Protein AF-A0A382DMS1-F1 (afdb_monomer)

Structure (mmCIF, N/CA/C/O backbone):
data_AF-A0A382DMS1-F1
#
_entry.id   AF-A0A382DMS1-F1
#
loop_
_atom_site.group_PDB
_atom_site.id
_atom_site.type_symbol
_atom_site.label_atom_id
_atom_site.label_alt_id
_atom_site.label_comp_id
_atom_site.label_asym_id
_atom_site.label_entity_id
_atom_site.label_seq_id
_atom_site.pdbx_PDB_ins_code
_atom_site.Cartn_x
_atom_site.Cartn_y
_atom_site.Cartn_z
_atom_site.occupancy
_atom_site.B_iso_or_equiv
_atom_site.auth_seq_id
_atom_site.auth_comp_id
_atom_site.auth_asym_id
_atom_site.auth_atom_id
_atom_site.pdbx_PDB_model_num
ATOM 1 N N . MET A 1 1 ? -35.351 17.680 34.241 1.00 41.31 1 MET A N 1
ATOM 2 C CA . MET A 1 1 ? -33.881 17.552 34.258 1.00 41.31 1 MET A CA 1
ATOM 3 C C . MET A 1 1 ? -33.470 17.132 32.862 1.00 41.31 1 MET A C 1
ATOM 5 O O . MET A 1 1 ? -34.006 16.144 32.385 1.00 41.31 1 MET A O 1
ATOM 9 N N . SER A 1 2 ? -32.654 17.934 32.180 1.00 46.81 2 SER A N 1
ATOM 10 C CA . SER A 1 2 ? -32.144 17.604 30.846 1.00 46.81 2 SER A CA 1
ATOM 11 C C . SER A 1 2 ? -31.020 16.593 31.018 1.00 46.81 2 SER A C 1
ATOM 13 O O . SER A 1 2 ? -30.022 16.909 31.661 1.00 46.81 2 SER A O 1
ATOM 15 N N . THR A 1 3 ? -31.187 15.379 30.506 1.00 45.03 3 THR A N 1
ATOM 16 C CA . THR A 1 3 ? -30.075 14.441 30.352 1.00 45.03 3 THR A CA 1
ATOM 17 C C . THR A 1 3 ? -29.181 14.987 29.250 1.00 45.03 3 THR A C 1
ATOM 19 O O . THR A 1 3 ? -29.573 15.006 28.086 1.00 45.03 3 THR A O 1
ATOM 22 N N . SER A 1 4 ? -28.009 15.497 29.616 1.00 47.38 4 SER A N 1
ATOM 23 C CA . SER A 1 4 ? -26.959 15.771 28.641 1.00 47.38 4 SER A CA 1
ATOM 24 C C . SER A 1 4 ? -26.555 14.439 28.018 1.00 47.38 4 SER A C 1
ATOM 26 O O . SER A 1 4 ? -26.001 13.580 28.702 1.00 47.38 4 SER A O 1
ATOM 28 N N . PHE A 1 5 ? -26.871 14.253 26.740 1.00 52.75 5 PHE A N 1
ATOM 29 C CA . PHE A 1 5 ? -26.290 13.191 25.932 1.00 52.75 5 PHE A CA 1
ATOM 30 C C . PHE A 1 5 ? -24.830 13.577 25.708 1.00 52.75 5 PHE A C 1
ATOM 32 O O . PHE A 1 5 ? -24.523 14.444 24.892 1.00 52.75 5 PHE A O 1
ATOM 39 N N . VAL A 1 6 ? -23.937 13.018 26.517 1.00 46.81 6 VAL A N 1
ATOM 40 C CA . VAL A 1 6 ? -22.508 13.076 26.231 1.00 46.81 6 VAL A CA 1
ATOM 41 C C . VAL A 1 6 ? -22.283 12.026 25.152 1.00 46.81 6 VAL A C 1
ATOM 43 O O . VAL A 1 6 ? -22.308 10.833 25.445 1.00 46.81 6 VAL A O 1
ATOM 46 N N . PHE A 1 7 ? -22.132 12.457 23.900 1.00 49.19 7 PHE A N 1
ATOM 47 C CA . PHE A 1 7 ? -21.438 11.628 22.923 1.00 49.19 7 PHE A CA 1
ATOM 48 C C . PHE A 1 7 ? -20.030 11.447 23.485 1.00 49.19 7 PHE A C 1
ATOM 50 O O . PHE A 1 7 ? -19.314 12.434 23.666 1.00 49.19 7 PHE A O 1
ATOM 57 N N . ALA A 1 8 ? -19.673 10.221 23.868 1.00 46.75 8 ALA A N 1
ATOM 58 C CA . ALA A 1 8 ? -18.276 9.906 24.105 1.00 46.75 8 ALA A CA 1
ATOM 59 C C . ALA A 1 8 ? -17.548 10.267 22.808 1.00 46.75 8 ALA A C 1
ATOM 61 O O . ALA A 1 8 ? -17.899 9.753 21.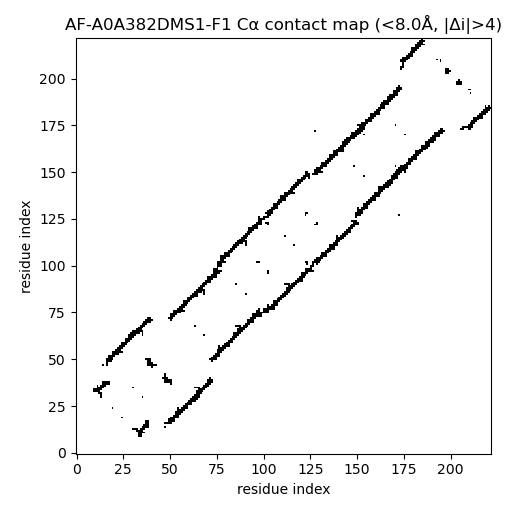746 1.00 46.75 8 ALA A O 1
ATOM 62 N N . ALA A 1 9 ? -16.623 11.224 22.875 1.00 50.88 9 ALA A N 1
ATOM 63 C CA . ALA A 1 9 ? -15.689 11.414 21.783 1.00 50.88 9 ALA A CA 1
ATOM 64 C C . ALA A 1 9 ? -15.000 10.061 21.590 1.00 50.88 9 ALA A C 1
ATOM 66 O O . ALA A 1 9 ? -14.525 9.490 22.572 1.00 50.88 9 ALA A O 1
ATOM 67 N N . ALA A 1 10 ? -15.020 9.535 20.367 1.00 54.06 10 ALA A N 1
ATOM 68 C CA . ALA A 1 10 ? -14.104 8.481 19.972 1.00 54.06 10 ALA A CA 1
ATOM 69 C C . ALA A 1 10 ? -12.703 9.028 20.249 1.00 54.06 10 ALA A C 1
ATOM 71 O O . ALA A 1 10 ? -12.233 9.907 19.531 1.00 54.06 10 ALA A O 1
ATOM 72 N N . THR A 1 11 ? -12.114 8.644 21.377 1.00 58.34 11 THR A N 1
ATOM 73 C CA . THR A 1 11 ? -10.729 8.985 21.651 1.00 58.34 11 THR A CA 1
ATOM 74 C C . THR A 1 11 ? -9.888 8.065 20.798 1.00 58.34 11 THR A C 1
ATOM 76 O O . THR A 1 11 ? -10.153 6.867 20.715 1.00 58.34 11 THR A O 1
ATOM 79 N N . ASP A 1 12 ? -8.902 8.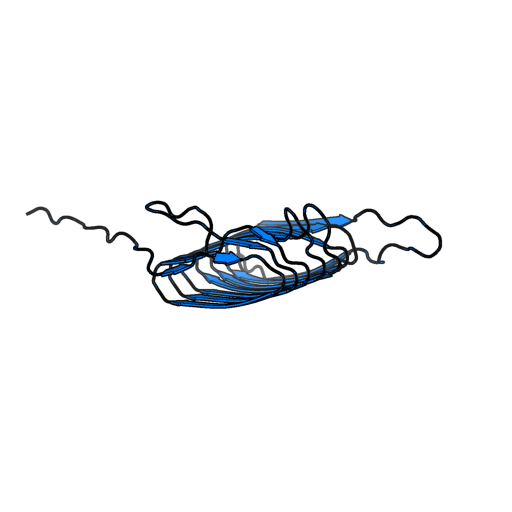645 20.139 1.00 64.56 12 ASP A N 1
ATOM 80 C CA . ASP A 1 12 ? -7.814 7.868 19.581 1.00 64.56 12 ASP A CA 1
ATOM 81 C C . ASP A 1 12 ? -7.061 7.243 20.747 1.00 64.56 12 ASP A C 1
ATOM 83 O O . ASP A 1 12 ? -6.639 7.950 21.665 1.00 64.56 12 ASP A O 1
ATOM 87 N N . ASP A 1 13 ? -6.966 5.918 20.746 1.00 74.56 13 ASP A N 1
ATOM 88 C CA . ASP A 1 13 ? -6.387 5.183 21.864 1.00 74.56 13 ASP A CA 1
ATOM 89 C C . ASP A 1 13 ? -4.873 5.040 21.680 1.00 74.56 13 ASP A C 1
ATOM 91 O O . ASP A 1 13 ? -4.125 5.190 22.647 1.00 74.56 13 ASP A O 1
ATOM 95 N N . ASN A 1 14 ? -4.413 4.812 20.443 1.00 88.88 14 ASN A N 1
ATOM 96 C CA . ASN A 1 14 ? -3.003 4.616 20.127 1.00 88.88 14 ASN A CA 1
ATOM 97 C C . ASN A 1 14 ? -2.572 5.435 18.904 1.00 88.88 14 ASN A C 1
ATOM 99 O O . ASN A 1 14 ? -3.171 5.346 17.835 1.00 88.88 14 ASN A O 1
ATOM 103 N N . GLU A 1 15 ? -1.457 6.153 19.039 1.00 89.75 15 GLU A N 1
ATOM 104 C CA . GLU A 1 15 ? -0.817 6.901 17.955 1.00 89.75 15 GLU A CA 1
ATOM 105 C C . GLU A 1 15 ? 0.668 6.528 17.866 1.00 89.75 15 GLU A C 1
ATOM 107 O O . GLU A 1 15 ? 1.396 6.576 18.861 1.00 89.75 15 GLU A O 1
ATOM 112 N N . VAL A 1 16 ? 1.130 6.168 16.669 1.00 91.12 16 VAL A N 1
ATOM 113 C CA . VAL A 1 16 ? 2.536 5.893 16.356 1.00 91.12 16 VAL A CA 1
ATOM 114 C C . VAL A 1 16 ? 2.998 6.876 15.286 1.00 91.12 16 VAL A C 1
ATOM 116 O O . VAL A 1 16 ? 2.371 7.044 14.244 1.00 91.12 16 VAL A O 1
ATOM 119 N N . MET A 1 17 ? 4.112 7.550 15.552 1.00 89.88 17 MET A N 1
ATOM 120 C CA . MET A 1 17 ? 4.699 8.552 14.664 1.00 89.88 17 MET A CA 1
ATOM 121 C C . MET A 1 17 ? 6.129 8.119 14.368 1.00 89.88 17 MET A C 1
ATOM 123 O O . MET A 1 17 ? 6.941 7.988 15.287 1.00 89.88 17 MET A O 1
ATOM 127 N N . VAL A 1 18 ? 6.441 7.880 13.097 1.00 90.06 18 VAL A N 1
ATOM 128 C CA . VAL A 1 18 ? 7.742 7.358 12.672 1.00 90.06 18 VAL A CA 1
ATOM 129 C C . VAL A 1 18 ? 8.472 8.394 11.831 1.00 90.06 18 VAL A C 1
ATOM 131 O O . VAL A 1 18 ? 7.935 9.043 10.937 1.00 90.06 18 VAL A O 1
ATOM 134 N N . THR A 1 19 ? 9.748 8.581 12.125 1.00 92.62 19 THR A N 1
ATOM 135 C CA . THR A 1 19 ? 10.681 9.24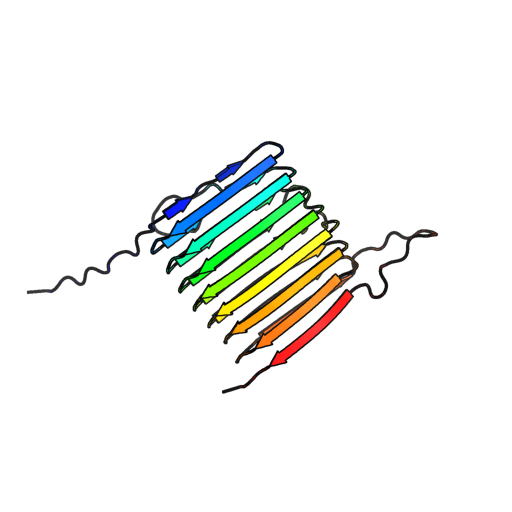5 11.218 1.00 92.62 19 THR A CA 1
ATOM 136 C C . THR A 1 19 ? 11.901 8.366 11.152 1.00 92.62 19 THR A C 1
ATOM 138 O O . THR A 1 19 ? 12.544 8.127 12.174 1.00 92.62 19 THR A O 1
ATOM 141 N N . GLN A 1 20 ? 12.195 7.864 9.966 1.00 91.88 20 GLN A N 1
ATOM 142 C CA . GLN A 1 20 ? 13.309 6.966 9.754 1.00 91.88 20 GLN A CA 1
ATOM 143 C C . GLN A 1 20 ? 14.215 7.546 8.669 1.00 91.88 20 GLN A C 1
ATOM 145 O O . GLN A 1 20 ? 13.759 8.043 7.645 1.00 91.88 20 GLN A O 1
ATOM 150 N N . VAL A 1 21 ? 15.515 7.503 8.957 1.00 91.00 21 VAL A N 1
ATOM 151 C CA . VAL A 1 21 ? 16.607 7.810 8.033 1.00 91.00 21 VAL A CA 1
ATOM 152 C C . VAL A 1 21 ? 17.701 6.759 8.211 1.00 91.00 21 VAL A C 1
ATOM 154 O O . VAL A 1 21 ? 17.861 6.207 9.304 1.00 91.00 21 VAL A O 1
ATOM 157 N N . GLY A 1 22 ? 18.483 6.523 7.163 1.00 90.25 22 GLY A N 1
ATOM 158 C CA . GLY A 1 22 ? 19.553 5.522 7.148 1.00 90.25 22 GLY A CA 1
ATOM 159 C C . GLY A 1 22 ? 19.120 4.222 6.479 1.00 90.25 22 GLY A C 1
ATOM 160 O O . GLY A 1 22 ? 17.989 4.093 6.037 1.00 90.25 22 GLY A O 1
ATOM 161 N N . ASP A 1 23 ? 20.031 3.262 6.377 1.00 94.62 23 ASP A N 1
ATOM 162 C CA . ASP A 1 23 ? 19.892 2.221 5.354 1.00 94.62 23 ASP A CA 1
ATOM 163 C C . ASP A 1 23 ? 18.879 1.129 5.709 1.00 94.62 23 ASP A C 1
ATOM 165 O O . ASP A 1 23 ? 18.217 0.615 4.817 1.00 94.62 23 ASP A O 1
ATOM 169 N N . THR A 1 24 ? 18.739 0.757 6.985 1.00 95.62 24 THR A N 1
ATOM 170 C CA . THR A 1 24 ? 17.930 -0.412 7.368 1.00 95.62 24 THR A CA 1
ATOM 171 C C . THR A 1 24 ? 17.046 -0.163 8.581 1.00 95.62 24 THR A C 1
ATOM 173 O O . THR A 1 24 ? 17.520 0.409 9.568 1.00 95.62 24 THR A O 1
ATOM 176 N N . LEU A 1 25 ? 15.821 -0.691 8.575 1.00 96.69 25 LEU A N 1
ATOM 177 C CA . LEU A 1 25 ? 14.957 -0.746 9.757 1.00 96.69 25 LEU A CA 1
ATOM 178 C C . LEU A 1 25 ? 14.114 -2.025 9.750 1.00 96.69 25 LEU A C 1
ATOM 180 O O . LEU A 1 25 ? 13.448 -2.319 8.766 1.00 96.69 25 LEU A O 1
ATOM 184 N N . LYS A 1 26 ? 14.097 -2.725 10.890 1.00 97.62 26 LYS A N 1
ATOM 185 C CA . LYS A 1 26 ? 13.048 -3.695 11.216 1.00 97.62 26 LYS A CA 1
ATOM 186 C C . LYS A 1 26 ? 12.086 -3.067 12.212 1.00 97.62 26 LYS A C 1
ATOM 188 O O . LYS A 1 26 ? 12.549 -2.584 13.250 1.00 97.62 26 LYS A O 1
ATOM 193 N N . LEU A 1 27 ? 10.795 -3.058 11.916 1.00 96.81 27 LEU A N 1
ATOM 194 C CA . LEU A 1 27 ? 9.784 -2.421 12.754 1.00 96.81 27 LEU A CA 1
ATOM 195 C C . LEU A 1 27 ? 8.624 -3.381 13.006 1.00 96.81 27 LEU A C 1
ATOM 197 O O . LEU A 1 27 ? 8.038 -3.902 12.071 1.00 96.81 27 LEU A O 1
ATOM 201 N N . TYR A 1 28 ? 8.292 -3.566 14.280 1.00 97.94 28 TYR A N 1
ATOM 202 C CA . TYR A 1 28 ? 7.132 -4.332 14.724 1.00 97.94 28 TYR A CA 1
ATOM 203 C C . TYR A 1 28 ? 6.236 -3.390 15.525 1.00 97.94 28 TYR A C 1
ATOM 205 O O . TYR A 1 28 ? 6.722 -2.754 16.469 1.00 97.94 28 TYR A O 1
ATOM 213 N N . VAL A 1 29 ? 4.970 -3.259 15.140 1.00 97.31 29 VAL A N 1
ATOM 214 C CA . VAL A 1 29 ? 3.998 -2.379 15.797 1.00 97.31 29 VAL A CA 1
ATOM 215 C C . VAL A 1 29 ? 2.721 -3.156 16.066 1.00 97.31 29 VAL A C 1
ATOM 217 O O . VAL A 1 29 ? 2.043 -3.526 15.124 1.00 97.31 29 VAL A O 1
ATOM 220 N N . ASP A 1 30 ? 2.358 -3.290 17.341 1.00 97.44 30 ASP A N 1
ATOM 221 C CA . ASP A 1 30 ? 1.064 -3.833 17.755 1.00 97.44 30 ASP A CA 1
ATOM 222 C C . ASP A 1 30 ? 0.245 -2.708 18.404 1.00 97.44 30 ASP A C 1
ATOM 224 O O . ASP A 1 30 ? 0.569 -2.241 19.503 1.00 97.44 30 ASP A O 1
ATOM 228 N N . GLN A 1 31 ? -0.819 -2.253 17.747 1.00 94.69 31 GLN A N 1
ATOM 229 C CA . GLN A 1 31 ? -1.772 -1.299 18.310 1.00 94.69 31 GLN A CA 1
ATOM 230 C C . GLN A 1 31 ? -3.102 -2.003 18.597 1.00 94.69 31 GLN A C 1
ATOM 232 O O . GLN A 1 31 ? -3.783 -2.474 17.690 1.00 94.69 31 GLN A O 1
ATOM 237 N N . ILE A 1 32 ? -3.477 -2.064 19.878 1.00 94.69 32 ILE A N 1
ATOM 238 C CA . ILE A 1 32 ? -4.748 -2.635 20.340 1.00 94.69 32 ILE A CA 1
ATOM 239 C C . ILE A 1 32 ? -5.496 -1.560 21.128 1.00 94.69 32 ILE A C 1
ATOM 241 O O . ILE A 1 32 ? -5.041 -1.132 22.191 1.00 94.69 32 ILE A O 1
ATOM 245 N N . GLY A 1 33 ? -6.635 -1.113 20.611 1.00 90.44 33 GLY A N 1
ATOM 246 C CA . GLY A 1 33 ? -7.402 0.013 21.151 1.00 90.44 33 GLY A CA 1
ATOM 247 C C . GLY A 1 33 ? -8.534 0.402 20.207 1.00 90.44 33 GLY A C 1
ATOM 248 O O . GLY A 1 33 ? -8.604 -0.105 19.103 1.00 90.44 33 GLY A O 1
ATOM 249 N N . PHE A 1 34 ? -9.453 1.271 20.616 1.00 89.62 34 PHE A N 1
ATOM 250 C CA . PHE A 1 34 ? -10.600 1.674 19.799 1.00 89.62 34 PHE A CA 1
ATOM 251 C C . PHE A 1 34 ? -10.191 2.414 18.516 1.00 89.62 34 PHE A C 1
ATOM 253 O O . PHE A 1 34 ? -10.751 2.150 17.453 1.00 89.62 34 PHE A O 1
ATOM 260 N N . GLY A 1 35 ? -9.227 3.331 18.619 1.00 89.69 35 GLY A N 1
ATOM 261 C CA . GLY A 1 35 ? -8.661 4.069 17.491 1.00 89.69 35 GLY A CA 1
ATOM 262 C C . GLY A 1 35 ? -7.149 3.891 17.434 1.00 89.69 35 GLY A C 1
ATOM 263 O O . GLY A 1 35 ? -6.459 4.379 18.330 1.00 89.69 35 GLY A O 1
ATOM 264 N N . ASN A 1 36 ? -6.643 3.214 16.406 1.00 92.75 36 ASN A N 1
ATOM 265 C CA . ASN A 1 36 ? -5.217 3.012 16.178 1.00 92.75 36 ASN A CA 1
ATOM 266 C C . ASN A 1 36 ? -4.763 3.811 14.962 1.00 92.75 36 ASN A C 1
ATOM 268 O O . ASN A 1 36 ? -5.405 3.814 13.910 1.00 92.75 36 ASN A O 1
ATOM 272 N N . LYS A 1 37 ? -3.657 4.527 15.115 1.00 91.56 37 LYS A N 1
ATOM 273 C CA . LYS A 1 37 ? -3.198 5.502 14.135 1.00 91.56 37 LYS A CA 1
ATOM 274 C C .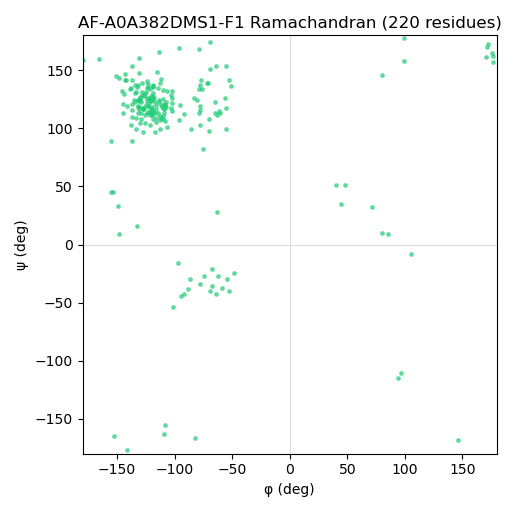 LYS A 1 37 ? -1.699 5.413 13.966 1.00 91.56 37 LYS A C 1
ATOM 276 O O . LYS A 1 37 ? -0.964 5.437 14.956 1.00 91.56 37 LYS A O 1
ATOM 281 N N . MET A 1 38 ? -1.255 5.409 12.718 1.00 92.56 38 MET A N 1
ATOM 282 C CA . MET A 1 38 ? 0.146 5.486 12.358 1.00 92.56 38 MET A CA 1
ATOM 283 C C . MET A 1 38 ? 0.364 6.585 11.314 1.00 92.56 38 MET A C 1
ATOM 285 O O . MET A 1 38 ? -0.013 6.466 10.152 1.00 92.56 38 MET A O 1
ATOM 289 N N . GLY A 1 39 ? 0.984 7.675 11.775 1.00 89.56 39 GLY A N 1
ATOM 290 C CA . GLY A 1 39 ? 1.720 8.625 10.955 1.00 89.56 39 GLY A CA 1
ATOM 291 C C . GLY A 1 39 ? 1.025 9.906 10.413 1.00 89.56 39 GLY A C 1
ATOM 292 O O . GLY A 1 39 ? 0.826 10.803 11.222 1.00 89.56 39 GLY A O 1
ATOM 293 N N . LEU A 1 40 ? 0.827 10.128 9.095 1.00 79.88 40 LEU A N 1
ATOM 294 C CA . LEU A 1 40 ? 0.491 11.410 8.440 1.00 79.88 40 LEU A CA 1
ATOM 295 C C . LEU A 1 40 ? -0.933 11.854 8.797 1.00 79.88 40 LEU A C 1
ATOM 297 O O . LEU A 1 40 ? -1.679 11.170 9.486 1.00 79.88 40 LEU A O 1
ATOM 301 N N . ASN A 1 41 ? -1.309 13.054 8.360 1.00 66.19 41 ASN A N 1
ATOM 302 C CA . ASN A 1 41 ? -2.531 13.699 8.816 1.00 66.19 41 ASN A CA 1
ATOM 303 C C . ASN A 1 41 ? -3.792 13.181 8.110 1.00 66.19 41 ASN A C 1
ATOM 305 O O . ASN A 1 41 ? -3.961 13.443 6.926 1.00 66.19 41 ASN A O 1
ATOM 309 N N . ASN A 1 42 ? -4.765 12.705 8.897 1.00 59.84 42 ASN A N 1
ATOM 310 C CA . ASN A 1 42 ? -6.112 13.310 8.887 1.00 59.84 42 ASN A CA 1
ATOM 311 C C . ASN A 1 42 ? -6.848 13.224 10.250 1.00 59.84 42 ASN A C 1
ATOM 313 O O . ASN A 1 42 ? -8.067 13.074 10.332 1.00 59.84 42 ASN A O 1
ATOM 317 N N . PHE A 1 43 ? -6.116 13.293 11.364 1.00 61.41 43 PHE A N 1
ATOM 318 C CA . PHE A 1 43 ? -6.659 13.051 12.707 1.00 61.41 43 PHE A CA 1
ATOM 319 C C . PHE A 1 43 ? -7.503 14.232 13.230 1.00 61.41 43 PHE A C 1
ATOM 321 O O . PHE A 1 43 ? -7.022 15.089 13.967 1.00 61.41 43 PHE A O 1
ATOM 328 N N . SER A 1 44 ? -8.775 14.291 12.820 1.00 56.78 44 SER A N 1
ATOM 329 C CA . SER A 1 44 ? -9.676 15.464 12.854 1.00 56.78 44 SER A CA 1
ATOM 330 C C . SER A 1 44 ? -10.070 16.079 14.223 1.00 56.78 44 SER A C 1
ATOM 332 O O . SER A 1 44 ? -11.081 16.777 14.320 1.00 56.78 44 SER A O 1
ATOM 334 N N . SER A 1 45 ? -9.237 15.961 15.264 1.00 53.69 45 SER A N 1
ATOM 335 C CA . SER A 1 45 ? -9.322 16.783 16.486 1.00 53.69 45 SER A CA 1
ATOM 336 C C . SER A 1 45 ? -7.991 17.087 17.216 1.00 53.69 45 SER A C 1
ATOM 338 O O . SER A 1 45 ? -8.033 17.665 18.302 1.00 53.69 45 SER A O 1
ATOM 340 N N . GLY A 1 46 ? -6.810 16.773 16.659 1.00 61.47 46 GLY A N 1
ATOM 341 C CA . GLY A 1 46 ? -5.507 16.979 17.328 1.00 61.47 46 GLY A CA 1
ATOM 342 C C . GLY A 1 46 ? -4.320 16.368 16.566 1.00 61.47 46 GLY A C 1
ATOM 343 O O . GLY A 1 46 ? -4.534 15.744 15.538 1.00 61.47 46 GLY A O 1
ATOM 344 N N . SER A 1 47 ? -3.069 16.617 16.984 1.00 62.25 47 SER A N 1
ATOM 345 C CA . SER A 1 47 ? -1.895 16.499 16.091 1.00 62.25 47 SER A CA 1
ATOM 346 C C . SER A 1 47 ? -1.404 15.069 15.821 1.00 62.25 47 SER A C 1
ATOM 348 O O . SER A 1 47 ? -0.872 14.451 16.735 1.00 62.25 47 SER A O 1
ATOM 350 N N . GLY A 1 48 ? -1.412 14.642 14.551 1.00 65.31 48 GLY A N 1
ATOM 351 C CA . GLY A 1 48 ? -0.450 13.655 14.029 1.00 65.31 48 GLY A CA 1
ATOM 352 C C . GLY A 1 48 ? 0.585 14.265 13.079 1.00 65.31 48 GLY A C 1
ATOM 353 O O . GLY A 1 48 ? 0.840 15.471 13.154 1.00 65.31 48 GLY A O 1
ATOM 354 N N . ALA A 1 49 ? 1.146 13.424 12.194 1.00 73.44 49 ALA A N 1
ATOM 355 C CA . ALA A 1 49 ? 2.511 13.444 11.630 1.00 73.44 49 ALA A CA 1
ATOM 356 C C . ALA A 1 49 ? 3.532 12.826 12.61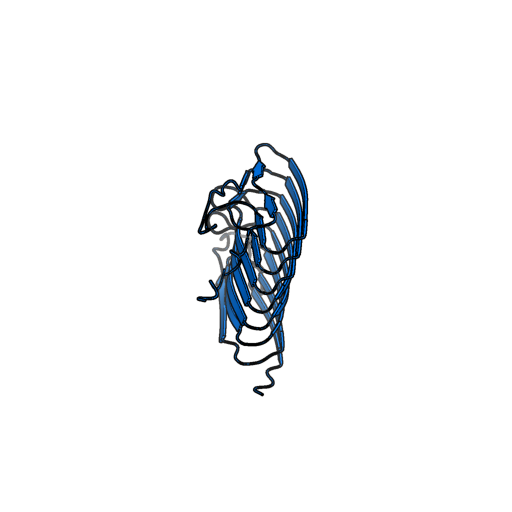4 1.00 73.44 49 ALA A C 1
ATOM 358 O O . ALA A 1 49 ? 3.378 12.958 13.814 1.00 73.44 49 ALA A O 1
ATOM 359 N N . ASN A 1 50 ? 4.610 12.125 12.267 1.00 71.62 50 ASN A N 1
ATOM 360 C CA . ASN A 1 50 ? 5.298 11.897 11.002 1.00 71.62 50 ASN A CA 1
ATOM 361 C C . ASN A 1 50 ? 5.194 10.427 10.565 1.00 71.62 50 ASN A C 1
ATOM 363 O O . ASN A 1 50 ? 4.940 9.539 11.375 1.00 71.62 50 ASN A O 1
ATOM 367 N N . MET A 1 51 ? 5.519 10.185 9.299 1.00 75.94 51 MET A N 1
ATOM 368 C CA . MET A 1 51 ? 5.780 8.869 8.700 1.00 75.94 51 MET A CA 1
ATOM 369 C C . MET A 1 51 ? 6.674 9.027 7.499 1.00 75.94 51 MET A C 1
ATOM 371 O O . MET A 1 51 ? 6.421 8.553 6.406 1.00 75.94 51 MET A O 1
ATOM 375 N N . THR A 1 52 ? 7.700 9.830 7.690 1.00 85.38 52 THR A N 1
ATOM 376 C CA . THR A 1 52 ? 8.717 9.985 6.672 1.00 85.38 52 THR A CA 1
ATOM 377 C C . THR A 1 52 ? 9.699 8.862 6.914 1.00 85.38 52 THR A C 1
ATOM 379 O O . THR A 1 52 ? 10.507 8.931 7.844 1.00 85.38 52 THR A O 1
ATOM 382 N N . ILE A 1 53 ? 9.554 7.800 6.136 1.00 90.69 53 ILE A N 1
ATOM 383 C CA . ILE A 1 53 ? 10.428 6.639 6.178 1.00 90.69 53 ILE A CA 1
ATOM 384 C C . ILE A 1 53 ? 11.286 6.689 4.918 1.00 90.69 53 ILE A C 1
ATOM 386 O O . ILE A 1 53 ? 10.778 6.797 3.806 1.00 90.69 53 ILE A O 1
ATOM 390 N N . THR A 1 54 ? 12.600 6.700 5.095 1.00 92.81 54 THR A N 1
ATOM 391 C CA . THR A 1 54 ? 13.579 6.665 4.013 1.00 92.81 54 THR A CA 1
ATOM 392 C C . THR A 1 54 ? 14.717 5.730 4.384 1.00 92.81 54 THR A C 1
ATOM 394 O O . THR A 1 54 ? 15.615 6.090 5.156 1.00 92.81 54 THR A O 1
ATOM 397 N N . GLY A 1 55 ? 14.689 4.536 3.805 1.00 90.44 55 GLY A N 1
ATOM 398 C CA . GLY A 1 55 ? 15.750 3.552 3.916 1.00 90.44 55 GLY A CA 1
ATOM 399 C C . GLY A 1 55 ? 15.996 2.812 2.615 1.00 90.44 55 GLY A C 1
ATOM 400 O O . GLY A 1 55 ? 15.427 3.132 1.580 1.00 90.44 55 GLY A O 1
ATOM 401 N N . ILE A 1 56 ? 16.912 1.854 2.683 1.00 93.06 56 ILE A N 1
ATOM 402 C CA . ILE A 1 56 ? 17.253 0.954 1.583 1.00 93.06 56 ILE A CA 1
ATOM 403 C C . ILE A 1 56 ? 16.559 -0.382 1.835 1.00 93.06 56 ILE A C 1
ATOM 405 O O . ILE A 1 56 ? 15.793 -0.809 0.994 1.00 93.06 56 ILE A O 1
ATOM 409 N N . THR A 1 57 ? 16.748 -1.003 3.003 1.00 95.94 57 THR A N 1
ATOM 410 C CA . THR A 1 57 ? 16.120 -2.290 3.354 1.00 95.94 57 THR A CA 1
ATOM 411 C C . THR A 1 57 ? 15.177 -2.145 4.544 1.00 95.94 57 THR A C 1
ATOM 413 O O . THR A 1 57 ? 15.632 -1.905 5.668 1.00 95.94 57 THR A O 1
ATOM 416 N N . LEU A 1 58 ? 13.876 -2.318 4.327 1.00 96.88 58 LEU A N 1
ATOM 417 C CA . LEU A 1 58 ? 12.854 -2.182 5.367 1.00 96.88 58 LEU A CA 1
ATOM 418 C C . LEU A 1 58 ? 12.094 -3.497 5.573 1.00 96.88 58 LEU A C 1
ATOM 420 O O . LEU A 1 58 ? 11.734 -4.154 4.613 1.00 96.88 58 LEU A O 1
ATOM 424 N N . ASP A 1 59 ? 11.852 -3.872 6.825 1.00 98.12 59 ASP A N 1
ATOM 425 C CA . ASP A 1 59 ? 11.099 -5.082 7.198 1.00 98.12 59 ASP A CA 1
ATOM 426 C C . ASP A 1 59 ? 10.089 -4.693 8.275 1.00 98.12 59 ASP A C 1
ATOM 428 O O . ASP A 1 59 ? 10.468 -4.470 9.434 1.00 98.12 59 ASP A O 1
ATOM 432 N N . PHE A 1 60 ? 8.836 -4.490 7.871 1.00 98.00 60 PHE A N 1
ATOM 433 C CA . PHE A 1 60 ? 7.774 -4.017 8.751 1.00 98.00 60 PHE A CA 1
ATOM 434 C C . PHE A 1 60 ? 6.714 -5.080 8.976 1.00 98.00 60 PHE A C 1
ATOM 436 O O . PHE A 1 60 ? 6.245 -5.740 8.056 1.00 98.00 60 PHE A O 1
ATOM 443 N N . ASN A 1 61 ? 6.276 -5.159 10.222 1.00 98.62 61 ASN A N 1
ATOM 444 C CA . ASN A 1 61 ? 5.106 -5.901 10.635 1.00 98.62 61 ASN A CA 1
ATOM 445 C C . ASN A 1 61 ? 4.248 -4.976 11.508 1.00 98.62 61 ASN A C 1
ATOM 447 O O . ASN A 1 61 ? 4.719 -4.474 12.534 1.00 98.62 61 ASN A O 1
ATOM 451 N N . ILE A 1 62 ? 3.038 -4.673 11.046 1.00 98.25 62 ILE A N 1
ATOM 452 C CA . ILE A 1 62 ? 2.143 -3.699 11.669 1.00 98.25 62 ILE A CA 1
ATOM 453 C C . ILE A 1 62 ? 0.773 -4.348 11.866 1.00 98.25 62 ILE A C 1
ATOM 455 O O . ILE A 1 62 ? 0.048 -4.587 10.903 1.00 98.25 62 ILE A O 1
ATOM 459 N N . ASP A 1 63 ? 0.407 -4.540 13.129 1.00 98.31 63 ASP A N 1
ATOM 460 C CA . ASP A 1 63 ? -0.880 -5.054 13.573 1.00 98.31 63 ASP A CA 1
ATOM 461 C C . ASP A 1 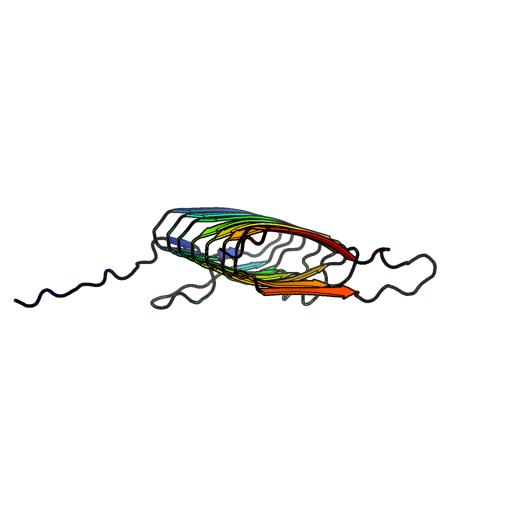63 ? -1.706 -3.913 14.190 1.00 98.31 63 ASP A C 1
ATOM 463 O O . ASP A 1 63 ? -1.337 -3.323 15.211 1.00 98.31 63 ASP A O 1
ATOM 467 N N . MET A 1 64 ? -2.858 -3.604 13.595 1.00 97.56 64 MET A N 1
ATOM 468 C CA . MET A 1 64 ? -3.797 -2.583 14.068 1.00 97.56 64 MET A CA 1
ATOM 469 C C . MET A 1 64 ? -5.165 -3.216 14.333 1.00 97.56 64 MET A C 1
ATOM 471 O O . MET A 1 64 ? -5.925 -3.513 13.413 1.00 97.56 64 MET A O 1
ATOM 475 N N . ILE A 1 65 ? -5.478 -3.437 15.611 1.00 97.19 65 ILE A N 1
ATOM 476 C CA . ILE A 1 65 ? -6.705 -4.106 16.060 1.00 97.19 65 ILE A CA 1
ATOM 477 C C . ILE A 1 65 ? -7.543 -3.120 16.874 1.00 97.19 65 ILE A C 1
ATOM 479 O O . ILE A 1 65 ? -7.230 -2.796 18.025 1.00 97.19 65 ILE A O 1
ATOM 483 N N . GLY A 1 66 ? -8.617 -2.628 16.267 1.00 94.88 66 GLY A N 1
ATOM 484 C CA . GLY A 1 66 ? -9.416 -1.526 16.791 1.00 94.88 66 GLY A CA 1
ATOM 485 C C . GLY A 1 66 ? -10.531 -1.109 15.860 1.00 94.88 66 GLY A C 1
ATOM 486 O O . GLY A 1 66 ? -10.427 -1.337 14.670 1.00 94.88 66 GLY A O 1
ATOM 487 N N . ASN A 1 67 ? -11.597 -0.479 16.354 1.00 94.19 67 ASN A N 1
ATOM 488 C CA . ASN A 1 67 ? -12.734 -0.105 15.503 1.00 94.19 67 ASN A CA 1
ATOM 489 C C . ASN A 1 67 ? -12.358 0.885 14.386 1.00 94.19 67 ASN A C 1
ATOM 491 O O . ASN A 1 67 ? -13.029 0.910 13.360 1.00 94.19 67 ASN A O 1
ATOM 495 N N . GLN A 1 68 ? -11.327 1.710 14.583 1.00 92.62 68 GLN A N 1
ATOM 496 C CA . GLN A 1 68 ? -10.829 2.662 13.590 1.00 92.62 68 GLN A CA 1
ATOM 497 C C . GLN A 1 68 ? -9.308 2.542 13.469 1.00 92.62 68 GLN A C 1
ATOM 499 O O . GLN A 1 68 ? -8.596 2.909 14.401 1.00 92.62 68 GLN A O 1
ATOM 504 N N . ASN A 1 69 ? -8.809 2.076 12.325 1.00 95.19 69 ASN A N 1
ATOM 505 C CA . ASN A 1 69 ? -7.376 1.911 12.067 1.00 95.19 69 ASN A CA 1
ATOM 506 C C . ASN A 1 69 ? -6.939 2.754 10.861 1.00 95.19 69 ASN A C 1
ATOM 508 O O . ASN A 1 69 ? -7.541 2.639 9.794 1.00 95.19 69 ASN A O 1
ATOM 512 N N . LEU A 1 70 ? -5.897 3.579 11.015 1.00 94.38 70 LEU A N 1
ATOM 513 C CA . LEU A 1 70 ? -5.358 4.441 9.951 1.00 94.38 70 LEU A CA 1
ATOM 514 C C . LEU A 1 70 ? -3.835 4.290 9.820 1.00 94.38 70 LEU A C 1
ATOM 516 O O . LEU A 1 70 ? -3.120 4.564 10.786 1.00 94.38 70 LEU A O 1
ATOM 520 N N . LEU A 1 71 ? -3.344 3.948 8.628 1.00 94.81 71 LEU A N 1
ATOM 521 C CA . LEU A 1 71 ? -1.918 3.825 8.303 1.00 94.81 71 LEU A CA 1
ATOM 522 C C . LEU A 1 71 ? -1.606 4.606 7.026 1.00 94.81 71 LEU A C 1
ATOM 524 O O . LEU A 1 71 ? -1.968 4.169 5.944 1.00 94.81 71 LEU A O 1
ATOM 528 N N . PHE A 1 72 ? -0.973 5.771 7.134 1.00 93.06 72 PHE A N 1
ATOM 529 C CA . PHE A 1 72 ? -0.835 6.690 5.983 1.00 93.06 72 PHE A CA 1
ATOM 530 C C . PHE A 1 72 ? 0.603 6.771 5.445 1.00 93.06 72 PHE A C 1
ATOM 532 O O . PHE A 1 72 ? 1.428 5.969 5.842 1.00 93.06 72 PHE A O 1
ATOM 539 N N . GLY A 1 73 ? 0.985 7.772 4.645 1.00 85.94 73 GLY A N 1
ATOM 540 C CA . GLY A 1 73 ? 2.377 8.240 4.518 1.00 85.94 73 GLY A CA 1
ATOM 541 C C . GLY A 1 73 ? 3.221 7.782 3.346 1.00 85.94 73 GLY A C 1
ATOM 542 O O . GLY A 1 73 ? 3.005 6.721 2.775 1.00 85.94 73 GLY A O 1
ATOM 543 N N . PRO A 1 74 ? 4.269 8.567 3.031 1.00 89.06 74 PRO A N 1
ATOM 544 C CA . PRO A 1 74 ? 5.270 8.141 2.080 1.00 89.06 74 PRO A CA 1
ATOM 545 C C . PRO A 1 74 ? 6.252 7.172 2.737 1.00 89.06 74 PRO A C 1
ATOM 547 O O . PRO A 1 74 ? 6.824 7.451 3.797 1.00 89.06 74 PRO A O 1
ATOM 550 N N . VAL A 1 75 ? 6.532 6.080 2.041 1.00 91.94 75 VAL A N 1
ATOM 551 C CA . VAL A 1 75 ? 7.597 5.146 2.398 1.00 91.94 75 VAL A CA 1
ATOM 552 C C . VAL A 1 75 ? 8.597 5.126 1.252 1.00 91.94 75 VAL A C 1
ATOM 554 O O . VAL A 1 75 ? 8.234 5.033 0.089 1.00 91.94 75 VAL A O 1
ATOM 557 N N . VAL A 1 76 ? 9.882 5.271 1.550 1.00 92.31 76 VAL A N 1
ATOM 558 C CA . VAL A 1 76 ? 10.941 5.118 0.550 1.00 92.31 76 VAL A CA 1
ATOM 559 C C . VAL A 1 76 ? 11.839 3.983 1.007 1.00 92.31 76 VAL A C 1
ATOM 561 O O . VAL A 1 76 ? 12.455 4.073 2.073 1.00 92.31 76 VAL A O 1
ATOM 564 N N . ALA A 1 77 ? 11.878 2.929 0.204 1.00 92.19 77 ALA A N 1
ATOM 565 C CA . ALA A 1 77 ? 12.640 1.708 0.414 1.00 92.19 77 ALA A CA 1
ATOM 566 C C . ALA A 1 77 ? 13.153 1.237 -0.940 1.00 92.19 77 ALA A C 1
ATOM 568 O O . ALA A 1 77 ? 12.456 1.420 -1.919 1.00 92.19 77 ALA A O 1
ATOM 569 N N . ASP A 1 78 ? 14.331 0.632 -1.001 1.00 92.25 78 ASP A N 1
ATOM 570 C CA . ASP A 1 78 ? 14.822 -0.013 -2.224 1.00 92.25 78 ASP A CA 1
ATOM 571 C C . ASP A 1 78 ? 14.420 -1.493 -2.247 1.00 92.25 78 ASP A C 1
ATOM 573 O O . ASP A 1 78 ? 13.954 -2.024 -3.245 1.00 92.25 78 ASP A O 1
ATOM 577 N N . THR A 1 79 ? 14.554 -2.146 -1.093 1.00 94.88 79 THR A N 1
ATOM 578 C CA . THR A 1 79 ? 14.083 -3.496 -0.814 1.00 94.88 79 THR A CA 1
ATOM 579 C C . THR A 1 79 ? 13.173 -3.480 0.409 1.00 94.88 79 THR A C 1
ATOM 581 O O . THR A 1 79 ? 13.559 -2.938 1.454 1.00 94.88 79 THR A O 1
ATOM 584 N N . SER A 1 80 ? 12.001 -4.100 0.326 1.00 96.81 80 SER A N 1
ATOM 585 C CA . SER A 1 80 ? 11.040 -4.097 1.429 1.00 96.81 80 SER A CA 1
ATOM 586 C C . SER A 1 80 ? 10.278 -5.397 1.617 1.00 96.81 80 SER A C 1
ATOM 588 O O . SER A 1 80 ? 9.821 -5.988 0.652 1.00 96.81 80 SER A O 1
ATOM 590 N N . ASP A 1 81 ? 10.061 -5.754 2.881 1.00 98.31 81 ASP A N 1
ATOM 591 C CA . ASP A 1 81 ? 9.107 -6.774 3.309 1.00 98.31 81 ASP A CA 1
ATOM 592 C C . ASP A 1 81 ? 8.077 -6.109 4.237 1.00 98.31 81 ASP A C 1
ATOM 594 O O . ASP A 1 81 ? 8.442 -5.584 5.294 1.00 98.31 81 ASP A O 1
ATOM 598 N N . TYR A 1 82 ? 6.797 -6.105 3.868 1.00 98.12 82 TYR A N 1
ATOM 599 C CA . TYR A 1 82 ? 5.720 -5.511 4.663 1.00 98.12 82 TYR A CA 1
ATOM 600 C C . TYR A 1 82 ? 4.627 -6.537 4.957 1.00 98.12 82 TYR A C 1
ATOM 602 O O . TYR A 1 82 ? 4.054 -7.129 4.050 1.00 98.12 82 TYR A O 1
ATOM 610 N N . LEU A 1 83 ? 4.299 -6.712 6.236 1.00 98.62 83 LEU A N 1
ATOM 611 C CA . LEU A 1 83 ? 3.156 -7.492 6.698 1.00 98.62 83 LEU A CA 1
ATOM 612 C C . LEU A 1 83 ? 2.219 -6.586 7.491 1.00 98.62 83 LEU A C 1
ATOM 614 O O . LEU A 1 83 ? 2.596 -6.078 8.545 1.00 98.62 83 LEU A O 1
ATOM 618 N N . ILE A 1 84 ? 1.007 -6.385 6.988 1.00 98.50 84 ILE A N 1
ATOM 619 C CA . ILE A 1 84 ? 0.055 -5.425 7.541 1.00 98.50 84 ILE A CA 1
ATOM 620 C C . ILE A 1 84 ? -1.256 -6.136 7.864 1.00 98.50 84 ILE A C 1
ATOM 622 O O . ILE A 1 84 ? -1.919 -6.679 6.979 1.00 98.50 84 ILE A O 1
ATOM 626 N N . LEU A 1 85 ? -1.647 -6.094 9.134 1.00 98.56 85 LEU A N 1
ATOM 627 C CA . LEU A 1 85 ? -2.928 -6.584 9.624 1.00 98.56 85 LEU A CA 1
ATOM 628 C C . LEU A 1 85 ? -3.767 -5.406 10.121 1.00 98.56 85 LEU A C 1
ATOM 630 O O . LEU A 1 85 ? -3.367 -4.697 11.044 1.00 98.56 85 LEU A O 1
ATOM 634 N N . MET A 1 86 ? -4.965 -5.230 9.565 1.00 98.25 86 MET A N 1
ATOM 635 C CA . MET A 1 86 ? -5.927 -4.236 10.053 1.00 98.25 86 MET A CA 1
ATOM 636 C C . MET A 1 86 ? -7.274 -4.908 10.316 1.00 98.25 86 MET A C 1
ATOM 638 O O . MET A 1 86 ? -7.893 -5.470 9.416 1.00 98.25 86 MET A O 1
ATOM 642 N N . THR A 1 87 ? -7.726 -4.892 11.568 1.00 97.94 87 THR A N 1
ATOM 643 C CA . THR A 1 87 ? -9.007 -5.484 11.980 1.00 97.94 87 THR A CA 1
ATOM 644 C C . THR A 1 87 ? -9.824 -4.460 12.752 1.00 97.94 87 THR A C 1
ATOM 646 O O . THR A 1 87 ? -9.415 -4.023 13.831 1.00 97.94 87 THR A O 1
ATOM 649 N N . GLY A 1 88 ? -10.993 -4.101 12.223 1.00 96.44 88 GLY A N 1
ATOM 650 C CA . GLY A 1 88 ? -11.809 -3.013 12.755 1.00 96.44 88 GLY A CA 1
ATOM 651 C C . GLY A 1 88 ? -13.044 -2.708 11.933 1.00 96.44 88 GLY A C 1
ATOM 652 O O . GLY A 1 88 ? -13.102 -3.092 10.779 1.00 96.44 88 GLY A O 1
ATOM 653 N N . ASP A 1 89 ? -14.008 -1.967 12.482 1.00 97.06 89 ASP A N 1
ATOM 654 C CA . ASP A 1 89 ? -15.179 -1.510 11.718 1.00 97.06 89 ASP A CA 1
ATOM 655 C C . ASP A 1 89 ? -14.753 -0.647 10.510 1.00 97.06 89 ASP A C 1
ATOM 657 O O . ASP A 1 89 ? -15.341 -0.742 9.436 1.00 97.06 89 ASP A O 1
ATOM 661 N N . SER A 1 90 ? -13.717 0.185 10.675 1.00 96.00 90 SER A N 1
ATOM 662 C CA . SER A 1 90 ? -13.159 1.044 9.629 1.00 96.00 90 SER A CA 1
ATOM 663 C C . SER A 1 90 ? -11.638 0.931 9.565 1.00 96.00 90 SER A C 1
ATOM 665 O O . SER A 1 90 ? -10.947 1.242 10.537 1.00 96.00 90 SER A O 1
ATOM 667 N N . ASN A 1 91 ? -11.113 0.597 8.387 1.00 97.56 91 ASN A N 1
ATOM 668 C CA . ASN A 1 91 ? -9.679 0.559 8.100 1.00 97.56 91 ASN A CA 1
ATOM 669 C C . ASN A 1 91 ? -9.360 1.463 6.907 1.00 97.56 91 ASN A C 1
ATOM 671 O O . ASN A 1 91 ? -10.124 1.528 5.943 1.00 97.56 91 ASN A O 1
ATOM 675 N N . SER A 1 92 ? -8.238 2.174 6.966 1.00 96.38 92 SER A N 1
ATOM 676 C CA . SER A 1 92 ? -7.758 2.963 5.837 1.00 96.38 92 SER A CA 1
ATOM 677 C C . SER A 1 92 ? -6.243 2.932 5.764 1.00 96.38 92 SER A C 1
ATOM 679 O O . SER A 1 92 ? -5.561 3.220 6.754 1.00 96.38 92 SER A O 1
ATOM 681 N N . ILE A 1 93 ? -5.748 2.613 4.576 1.00 95.94 93 ILE A N 1
ATOM 682 C CA . ILE A 1 93 ? -4.339 2.682 4.231 1.00 95.94 93 ILE A CA 1
ATOM 683 C C . ILE A 1 93 ? -4.137 3.680 3.091 1.00 95.94 93 ILE A C 1
ATOM 685 O O . ILE A 1 93 ? -4.931 3.709 2.155 1.00 95.94 93 ILE A O 1
ATOM 689 N N . ASP A 1 94 ? -3.110 4.513 3.226 1.00 93.94 94 ASP A N 1
ATOM 690 C CA . ASP A 1 94 ? -2.679 5.520 2.246 1.00 93.94 94 ASP A CA 1
ATOM 691 C C . ASP A 1 94 ? -1.155 5.453 2.176 1.00 93.94 94 ASP A C 1
ATOM 693 O O . ASP A 1 94 ? -0.478 6.092 2.979 1.00 93.94 94 ASP A O 1
ATOM 697 N N . TRP A 1 95 ? -0.606 4.609 1.306 1.00 92.38 95 TRP A N 1
ATOM 698 C CA . TRP A 1 95 ? 0.837 4.449 1.148 1.00 92.38 95 TRP A CA 1
ATOM 699 C C . TRP A 1 95 ? 1.273 4.782 -0.259 1.00 92.38 95 TRP A C 1
ATOM 701 O O . TRP A 1 95 ? 0.858 4.149 -1.218 1.00 92.38 95 TRP A O 1
ATOM 711 N N . ASN A 1 96 ? 2.234 5.697 -0.345 1.00 89.31 96 ASN A N 1
ATOM 712 C CA . ASN A 1 96 ? 2.966 5.931 -1.574 1.00 89.31 96 ASN A CA 1
ATOM 713 C C . ASN A 1 96 ? 4.426 5.508 -1.397 1.00 89.31 96 ASN A C 1
ATOM 715 O O . ASN A 1 96 ? 5.211 6.174 -0.704 1.00 89.31 96 ASN A O 1
ATOM 719 N N . ILE A 1 97 ? 4.774 4.384 -2.018 1.00 91.94 97 ILE A N 1
ATOM 720 C CA . ILE A 1 97 ? 6.071 3.729 -1.914 1.00 91.94 97 ILE A CA 1
ATOM 721 C C . ILE A 1 97 ? 6.961 4.174 -3.079 1.00 91.94 97 ILE A C 1
ATOM 723 O O . ILE A 1 97 ? 6.650 3.987 -4.254 1.00 91.94 97 ILE A O 1
ATOM 727 N N . GLY A 1 98 ? 8.096 4.793 -2.757 1.00 86.00 98 GLY A N 1
ATOM 728 C CA . GLY A 1 98 ? 9.078 5.203 -3.763 1.00 86.00 98 GLY A CA 1
ATOM 729 C C . GLY A 1 98 ? 8.757 6.513 -4.501 1.00 86.00 98 GLY A C 1
ATOM 730 O O . GLY A 1 98 ? 9.491 6.876 -5.415 1.00 86.00 98 GLY A O 1
ATOM 731 N N . SER A 1 99 ? 7.754 7.305 -4.085 1.00 80.06 99 SER A N 1
ATOM 732 C CA . SER A 1 99 ? 7.420 8.620 -4.702 1.00 80.06 99 SER A CA 1
ATOM 733 C C . SER A 1 99 ? 8.596 9.586 -4.919 1.00 80.06 99 SER A C 1
ATOM 735 O O . SER A 1 99 ? 8.516 10.487 -5.753 1.00 80.06 99 SER A O 1
ATOM 737 N N . SER A 1 100 ? 9.683 9.462 -4.156 1.00 78.75 100 SER A N 1
ATOM 738 C CA . SER A 1 100 ? 10.888 10.287 -4.309 1.00 78.75 100 SER A CA 1
ATOM 739 C C . SER A 1 100 ? 12.190 9.481 -4.323 1.00 78.75 100 SER A C 1
ATOM 741 O O . SER A 1 100 ? 13.258 10.053 -4.092 1.00 78.75 100 SER A O 1
ATOM 743 N N . GLY A 1 101 ? 12.113 8.167 -4.525 1.00 75.75 101 GLY A N 1
ATOM 744 C CA . GLY A 1 101 ? 13.247 7.252 -4.421 1.00 75.75 101 GLY A CA 1
ATOM 745 C C . GLY A 1 101 ? 13.078 6.017 -5.297 1.00 75.75 101 GLY A C 1
ATOM 746 O O . GLY A 1 101 ? 12.267 6.014 -6.214 1.00 75.75 101 GLY A O 1
ATOM 747 N N . SER A 1 102 ? 13.901 5.008 -5.032 1.00 80.12 102 SER A N 1
ATOM 748 C CA . SER A 1 102 ? 13.741 3.681 -5.625 1.00 80.12 102 SER A CA 1
ATOM 749 C C . SER A 1 102 ? 12.637 2.903 -4.900 1.00 80.12 102 SER A C 1
ATOM 751 O O . SER A 1 102 ? 12.197 3.341 -3.833 1.00 80.12 102 SER A O 1
ATOM 753 N N . SER A 1 103 ? 12.222 1.785 -5.486 1.00 89.50 103 SER A N 1
ATOM 754 C CA . SER A 1 103 ? 11.415 0.721 -4.880 1.00 89.50 103 SER A CA 1
ATOM 755 C C . SER A 1 103 ? 11.703 -0.599 -5.591 1.00 89.50 103 SER A C 1
ATOM 757 O O . SER A 1 103 ? 10.770 -1.275 -5.993 1.00 89.50 103 SER A O 1
ATOM 759 N N . ASP A 1 104 ? 12.981 -0.913 -5.836 1.00 92.69 104 ASP A N 1
ATOM 760 C CA . ASP A 1 104 ? 13.418 -1.986 -6.739 1.00 92.69 104 ASP A CA 1
ATOM 761 C C . ASP A 1 104 ? 12.772 -3.352 -6.444 1.00 92.69 104 ASP A C 1
ATOM 763 O O . ASP A 1 104 ? 12.421 -4.056 -7.389 1.00 92.69 104 ASP A O 1
ATOM 767 N N . ASP A 1 105 ? 12.603 -3.742 -5.177 1.00 95.12 105 ASP A N 1
ATOM 768 C CA . ASP A 1 105 ? 12.095 -5.070 -4.802 1.00 95.12 105 ASP A CA 1
ATOM 769 C C . ASP A 1 105 ? 11.217 -5.028 -3.541 1.00 95.12 105 ASP A C 1
ATOM 771 O O . ASP A 1 105 ? 11.711 -4.771 -2.443 1.00 95.12 105 ASP A O 1
ATOM 775 N N . SER A 1 106 ? 9.922 -5.308 -3.668 1.00 96.62 106 SER A N 1
ATOM 776 C CA . SER A 1 106 ? 8.998 -5.318 -2.525 1.00 96.62 106 SER A CA 1
ATOM 777 C C . SER A 1 106 ? 8.192 -6.611 -2.442 1.00 96.62 106 SER A C 1
ATOM 779 O O . SER A 1 106 ? 7.674 -7.078 -3.454 1.00 96.62 106 SER A O 1
ATOM 781 N N . ASP A 1 107 ? 8.015 -7.121 -1.223 1.00 98.19 107 ASP A N 1
ATOM 782 C CA . ASP A 1 107 ? 7.016 -8.127 -0.849 1.00 98.19 107 ASP A CA 1
ATOM 783 C C . ASP A 1 107 ? 6.027 -7.511 0.153 1.00 98.19 107 ASP A C 1
ATOM 785 O O . ASP A 1 107 ? 6.413 -7.083 1.245 1.00 98.19 107 ASP A O 1
ATOM 789 N N . ILE A 1 108 ? 4.752 -7.408 -0.223 1.00 97.88 108 ILE A N 1
ATOM 790 C CA . ILE A 1 108 ? 3.732 -6.679 0.534 1.00 97.88 108 ILE A CA 1
ATOM 791 C C . ILE A 1 108 ? 2.522 -7.576 0.781 1.00 97.88 108 ILE A C 1
ATOM 793 O O . ILE A 1 108 ? 1.815 -7.954 -0.143 1.00 97.88 108 ILE A O 1
ATOM 797 N N . ASN A 1 109 ? 2.240 -7.859 2.048 1.00 98.50 109 ASN A N 1
ATOM 798 C CA . ASN A 1 109 ? 1.155 -8.731 2.476 1.00 98.50 109 ASN A CA 1
ATOM 799 C C . ASN A 1 109 ? 0.149 -7.960 3.335 1.00 98.50 109 ASN A C 1
ATOM 801 O O . ASN A 1 109 ? 0.455 -7.574 4.467 1.00 98.50 109 ASN A O 1
ATOM 805 N N . PHE A 1 110 ? -1.069 -7.791 2.830 1.00 98.25 110 PHE A N 1
ATOM 806 C CA . PHE A 1 110 ? -2.182 -7.175 3.543 1.00 98.25 110 PHE A CA 1
ATOM 807 C C . PHE A 1 110 ? -3.212 -8.223 3.967 1.00 98.25 110 PHE A C 1
ATOM 809 O O . PHE A 1 110 ? -3.679 -9.036 3.169 1.00 98.25 110 PHE A O 1
ATOM 816 N N . ASN A 1 111 ? -3.627 -8.160 5.228 1.00 98.50 111 ASN A N 1
ATOM 817 C CA . ASN A 1 111 ? -4.778 -8.889 5.743 1.00 98.50 111 ASN A CA 1
ATOM 818 C C . ASN A 1 111 ? -5.725 -7.892 6.409 1.00 98.50 111 ASN A C 1
ATOM 820 O O . ASN A 1 111 ? -5.395 -7.294 7.437 1.00 98.50 111 ASN A O 1
ATOM 824 N N . MET A 1 112 ? -6.887 -7.682 5.801 1.00 97.62 112 MET A N 1
ATOM 825 C CA . MET A 1 112 ? -7.843 -6.687 6.258 1.00 97.62 112 MET A CA 1
ATOM 826 C C . MET A 1 112 ? -9.205 -7.292 6.549 1.00 97.62 112 MET A C 1
ATOM 828 O O . MET A 1 112 ? -9.760 -8.059 5.762 1.00 97.62 112 MET A O 1
ATOM 832 N N . GLN A 1 113 ? -9.773 -6.882 7.677 1.00 98.19 113 GLN A N 1
ATOM 833 C CA . GLN A 1 113 ? -11.136 -7.215 8.046 1.00 98.19 113 GLN A CA 1
ATOM 834 C C . GLN A 1 113 ? -11.865 -5.985 8.580 1.00 98.19 113 GLN A C 1
ATOM 836 O O . GLN A 1 113 ? -11.428 -5.386 9.569 1.00 98.19 113 GLN A O 1
ATOM 841 N N . GLY A 1 114 ? -13.008 -5.650 7.978 1.00 97.25 114 GLY A N 1
ATOM 842 C CA . GLY A 1 114 ? -13.825 -4.541 8.460 1.00 97.25 114 GLY A CA 1
ATOM 843 C C . GLY A 1 114 ? -15.060 -4.203 7.648 1.00 97.25 114 GLY A C 1
ATOM 844 O O . GLY A 1 114 ? -15.165 -4.573 6.485 1.00 97.25 114 GLY A O 1
ATOM 845 N N . ASP A 1 115 ? -15.990 -3.461 8.247 1.00 97.81 115 ASP A N 1
ATOM 846 C CA . ASP A 1 115 ? -17.219 -3.035 7.569 1.00 97.81 115 ASP A CA 1
ATOM 847 C C . ASP A 1 115 ? -16.922 -2.033 6.442 1.00 97.81 115 ASP A C 1
ATOM 849 O O . ASP A 1 115 ? -17.581 -2.069 5.406 1.00 97.81 115 ASP A O 1
ATOM 853 N N . SER A 1 116 ? -15.923 -1.164 6.629 1.00 97.62 11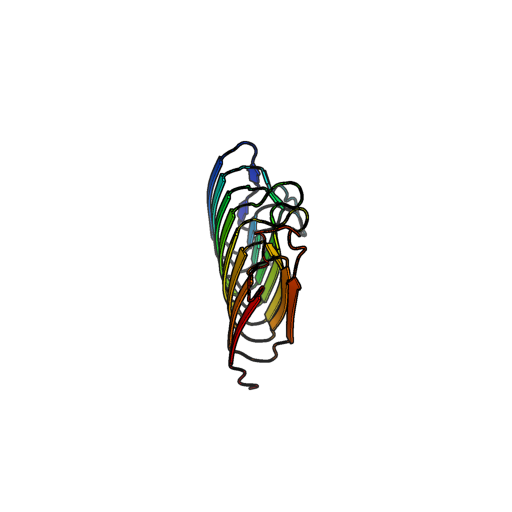6 SER A N 1
ATOM 854 C CA . SER A 1 116 ? -15.459 -0.182 5.646 1.00 97.62 116 SER A CA 1
ATOM 855 C C . SER A 1 116 ? -13.941 -0.230 5.498 1.00 97.62 116 SER A C 1
ATOM 857 O O . SER A 1 116 ? -13.219 0.014 6.466 1.00 97.62 116 SER A O 1
ATOM 859 N N . ASN A 1 117 ? -13.450 -0.444 4.279 1.00 98.19 117 ASN A N 1
ATOM 860 C CA . ASN A 1 117 ? -12.018 -0.487 3.983 1.00 98.19 117 ASN A CA 1
ATOM 861 C C . ASN A 1 117 ? -11.687 0.458 2.824 1.00 98.19 117 ASN A C 1
ATOM 863 O O . ASN A 1 117 ? -12.368 0.451 1.797 1.00 98.19 117 ASN A O 1
ATOM 867 N N . ILE A 1 118 ? -10.665 1.292 3.009 1.00 97.94 118 ILE A N 1
ATOM 868 C CA . ILE A 1 118 ? -10.178 2.239 2.000 1.00 97.94 118 ILE A CA 1
ATOM 869 C C . ILE A 1 118 ? -8.707 1.948 1.732 1.00 97.94 118 ILE A C 1
ATOM 871 O O . ILE A 1 118 ? -7.899 1.952 2.664 1.00 97.94 118 ILE A O 1
ATOM 875 N N . PHE A 1 119 ? -8.385 1.742 0.464 1.00 97.94 119 PHE A N 1
ATOM 876 C CA . PHE A 1 119 ? -7.038 1.527 -0.034 1.00 97.94 119 PHE A CA 1
ATOM 877 C C . PHE A 1 119 ? -6.683 2.664 -0.981 1.00 97.94 119 PHE A C 1
ATOM 879 O O . PHE A 1 119 ? -7.393 2.882 -1.959 1.00 97.94 119 PHE A O 1
ATOM 886 N N . ASP A 1 120 ? -5.602 3.359 -0.664 1.00 96.50 120 ASP A N 1
ATOM 887 C CA . ASP A 1 120 ? -4.903 4.302 -1.529 1.00 96.50 120 ASP A CA 1
ATOM 888 C C . ASP A 1 120 ? -3.436 3.845 -1.514 1.00 96.50 120 ASP A C 1
ATOM 890 O O . ASP A 1 120 ? -2.734 3.994 -0.512 1.00 96.50 120 ASP A O 1
ATOM 894 N N . LEU A 1 121 ? -3.030 3.075 -2.521 1.00 95.00 121 LEU A N 1
ATOM 895 C CA . LEU A 1 121 ? -1.729 2.406 -2.546 1.00 95.00 121 LEU A CA 1
ATOM 896 C C . LEU A 1 121 ? -1.041 2.636 -3.882 1.00 95.00 121 LEU A C 1
ATOM 898 O O . LEU A 1 121 ? -1.500 2.137 -4.902 1.00 95.00 121 LEU A O 1
ATOM 902 N N . ASP A 1 122 ? 0.124 3.270 -3.838 1.00 93.94 122 ASP A N 1
ATOM 903 C CA . ASP A 1 122 ? 0.968 3.485 -5.005 1.00 93.94 122 ASP A CA 1
ATOM 904 C C . ASP A 1 122 ? 2.358 2.887 -4.774 1.00 93.94 122 ASP A C 1
ATOM 906 O O . ASP A 1 122 ? 2.973 3.116 -3.726 1.00 93.94 122 ASP A O 1
ATOM 910 N N . GLN A 1 123 ? 2.926 2.217 -5.778 1.00 94.25 123 GLN A N 1
ATOM 911 C CA . GLN A 1 123 ? 4.367 1.957 -5.832 1.00 94.25 123 GLN A CA 1
ATOM 912 C C . GLN A 1 123 ? 4.918 2.167 -7.238 1.00 94.25 123 GLN A C 1
ATOM 914 O O . GLN A 1 123 ? 4.386 1.639 -8.206 1.00 94.25 123 GLN A O 1
ATOM 919 N N . GLY A 1 124 ? 6.059 2.857 -7.326 1.00 90.50 124 GLY A N 1
ATOM 920 C CA . GLY A 1 124 ? 6.838 2.950 -8.565 1.00 90.50 124 GLY A CA 1
ATOM 921 C C . GLY A 1 124 ? 6.386 4.054 -9.530 1.00 90.50 124 GLY A C 1
ATOM 922 O O . GLY A 1 124 ? 6.908 4.169 -10.641 1.00 90.50 124 GLY A O 1
ATOM 923 N N . ALA A 1 125 ? 5.471 4.932 -9.108 1.00 86.94 125 ALA A N 1
ATOM 924 C CA . ALA A 1 125 ? 4.896 5.986 -9.949 1.00 86.94 125 ALA A CA 1
ATOM 925 C C . ALA A 1 125 ? 5.935 6.919 -10.617 1.00 86.94 125 ALA A C 1
ATOM 927 O O . ALA A 1 125 ? 5.691 7.465 -11.699 1.00 86.94 125 ALA A O 1
ATOM 928 N N . VAL A 1 126 ? 7.102 7.126 -9.986 1.00 84.00 126 VAL A N 1
ATOM 929 C CA . VAL A 1 126 ? 8.205 7.945 -10.533 1.00 84.00 126 VAL A CA 1
ATOM 930 C C . VAL A 1 126 ? 9.234 7.104 -11.287 1.00 84.00 126 VAL A C 1
ATOM 932 O O . VAL A 1 126 ? 9.674 7.501 -12.370 1.00 84.00 126 VAL A O 1
ATOM 935 N N . ALA A 1 127 ? 9.622 5.966 -10.718 1.00 84.94 127 ALA A N 1
ATOM 936 C CA . ALA A 1 127 ? 10.507 4.980 -11.316 1.00 84.94 127 ALA A CA 1
ATOM 937 C C . ALA A 1 127 ? 9.930 3.592 -11.020 1.00 84.94 127 ALA A C 1
ATOM 939 O O . ALA A 1 127 ? 9.756 3.262 -9.850 1.00 84.94 127 ALA A O 1
ATOM 940 N N . SER A 1 128 ? 9.623 2.835 -12.080 1.00 88.12 128 SER A N 1
ATOM 941 C CA . SER A 1 128 ? 9.093 1.466 -11.998 1.00 88.12 128 SER A CA 1
ATOM 942 C C . SER A 1 128 ? 9.969 0.619 -11.077 1.00 88.12 128 SER A C 1
ATOM 944 O O . SER A 1 128 ? 11.198 0.711 -11.167 1.00 88.12 128 SER A O 1
ATOM 946 N N . SER A 1 129 ? 9.358 -0.183 -10.202 1.00 91.88 129 SER A N 1
ATOM 947 C CA . SER A 1 129 ? 10.113 -1.182 -9.445 1.00 91.88 129 SER A CA 1
ATOM 948 C C . SER A 1 129 ? 10.612 -2.292 -10.364 1.00 91.88 129 SER A C 1
ATOM 950 O O . SER A 1 129 ? 9.956 -2.628 -11.349 1.00 91.88 129 SER A O 1
ATOM 952 N N . GLU A 1 130 ? 11.732 -2.935 -10.035 1.00 92.12 130 GLU A N 1
ATOM 953 C CA . GLU A 1 130 ? 12.147 -4.127 -10.782 1.00 92.12 130 GLU A CA 1
ATOM 954 C C . GLU A 1 130 ? 11.212 -5.310 -10.507 1.00 92.12 130 GLU A C 1
ATOM 956 O O . GLU A 1 130 ? 10.937 -6.096 -11.411 1.00 92.12 130 GLU A O 1
ATOM 961 N N . ARG A 1 131 ? 10.782 -5.468 -9.249 1.00 93.75 131 ARG A N 1
ATOM 962 C CA . ARG A 1 131 ? 9.917 -6.550 -8.773 1.00 93.75 131 ARG A CA 1
ATOM 963 C C . ARG A 1 131 ? 8.937 -6.049 -7.721 1.00 93.75 131 ARG A C 1
ATOM 965 O O . ARG A 1 131 ? 9.279 -5.242 -6.856 1.00 93.75 131 ARG A O 1
ATOM 972 N N . LEU A 1 132 ? 7.718 -6.564 -7.774 1.00 96.44 132 LEU A N 1
ATOM 973 C CA . LEU A 1 132 ? 6.716 -6.401 -6.731 1.00 96.44 132 LEU A CA 1
ATOM 974 C C . LEU A 1 132 ? 5.945 -7.710 -6.572 1.00 96.44 132 LEU A C 1
ATOM 976 O O . LEU A 1 132 ? 5.273 -8.153 -7.498 1.00 96.44 132 LEU A O 1
ATOM 980 N N . ASN A 1 133 ? 5.998 -8.307 -5.388 1.00 98.12 133 ASN A N 1
ATOM 981 C CA . ASN A 1 133 ? 4.998 -9.273 -4.963 1.00 98.12 133 ASN A CA 1
ATOM 982 C C . ASN A 1 133 ? 4.048 -8.575 -3.996 1.00 98.12 133 ASN A C 1
ATOM 984 O O . ASN A 1 133 ? 4.480 -8.033 -2.982 1.00 98.12 133 ASN A O 1
ATOM 988 N N . ALA A 1 134 ? 2.767 -8.557 -4.321 1.00 98.25 134 ALA A N 1
ATOM 989 C CA . ALA A 1 134 ? 1.761 -7.994 -3.452 1.00 98.25 134 ALA A CA 1
ATOM 990 C C . ALA A 1 134 ? 0.587 -8.965 -3.316 1.00 98.25 134 ALA A C 1
ATOM 992 O O . ALA A 1 134 ? 0.113 -9.563 -4.286 1.00 98.25 134 ALA A O 1
ATOM 993 N N . ASP A 1 135 ? 0.110 -9.090 -2.089 1.00 98.62 135 ASP A N 1
ATOM 994 C CA . ASP A 1 135 ? -0.955 -9.989 -1.693 1.00 98.62 135 ASP A CA 1
ATOM 995 C C . ASP A 1 135 ? -1.934 -9.222 -0.801 1.00 98.62 135 ASP A C 1
ATOM 997 O O . ASP A 1 135 ? -1.541 -8.574 0.173 1.00 98.62 135 ASP A O 1
ATOM 1001 N N . LEU A 1 136 ? -3.224 -9.308 -1.107 1.00 98.25 136 LEU A N 1
ATOM 1002 C CA . LEU A 1 136 ? -4.286 -8.816 -0.241 1.00 98.25 136 LEU A CA 1
ATOM 1003 C C . LEU A 1 136 ? -5.350 -9.884 -0.044 1.00 98.25 136 LEU A C 1
ATOM 1005 O O . LEU A 1 136 ? -5.960 -10.345 -1.004 1.00 98.25 136 LEU A O 1
ATOM 1009 N N . VAL A 1 137 ? -5.626 -10.175 1.225 1.00 98.69 137 VAL A N 1
ATOM 1010 C CA . VAL A 1 137 ? -6.836 -10.871 1.661 1.00 98.69 137 VAL A CA 1
ATOM 1011 C C . VAL A 1 137 ? -7.727 -9.876 2.395 1.00 98.69 137 VAL A C 1
ATOM 1013 O O . VAL A 1 137 ? -7.320 -9.289 3.402 1.00 98.69 137 VAL A O 1
ATOM 1016 N N . LEU A 1 138 ? -8.948 -9.692 1.900 1.00 98.19 138 LEU A N 1
ATOM 1017 C CA . LEU A 1 138 ? -9.918 -8.746 2.434 1.00 98.19 138 LEU A CA 1
ATOM 1018 C C . LEU A 1 138 ? -11.249 -9.429 2.742 1.00 98.19 138 LEU A C 1
ATOM 1020 O O . LEU A 1 138 ? -11.863 -10.040 1.872 1.00 98.19 138 LEU A O 1
ATOM 1024 N N . ILE A 1 139 ? -11.739 -9.241 3.967 1.00 97.94 139 ILE A N 1
ATOM 1025 C CA . ILE A 1 139 ? -13.111 -9.582 4.350 1.00 97.94 139 ILE A CA 1
ATOM 1026 C C . ILE A 1 139 ? -13.830 -8.311 4.805 1.00 97.94 139 ILE A C 1
ATOM 1028 O O . ILE A 1 139 ? -13.552 -7.804 5.894 1.00 97.94 139 ILE A O 1
ATOM 1032 N N . GLY A 1 140 ? -14.774 -7.794 4.016 1.00 96.19 140 GLY A N 1
ATOM 1033 C CA . GLY A 1 140 ? -15.415 -6.529 4.380 1.00 96.19 140 GLY A CA 1
ATOM 1034 C C . GLY A 1 140 ? -16.693 -6.144 3.650 1.00 96.19 140 GLY A C 1
ATOM 1035 O O . GLY A 1 140 ? -16.989 -6.658 2.584 1.00 96.19 140 GLY A O 1
ATOM 1036 N N . GLY A 1 141 ? -17.478 -5.245 4.247 1.00 95.88 141 GLY A N 1
ATOM 1037 C CA . GLY A 1 141 ? -18.822 -4.905 3.754 1.00 95.88 141 GLY A CA 1
ATOM 1038 C C . GLY A 1 141 ? -18.880 -3.811 2.682 1.00 95.88 141 GLY A C 1
ATOM 1039 O O . GLY A 1 141 ? -19.809 -3.798 1.882 1.00 95.88 141 GLY A O 1
ATOM 1040 N N . SER A 1 142 ? -17.937 -2.870 2.695 1.00 96.94 142 SER A N 1
ATOM 1041 C CA . SER A 1 142 ? -17.793 -1.790 1.718 1.00 96.94 142 SER A CA 1
ATOM 1042 C C . SER A 1 142 ? -16.314 -1.526 1.516 1.00 96.94 142 SER A C 1
ATOM 1044 O O . SER A 1 142 ? -15.613 -1.155 2.460 1.00 96.94 142 SER A O 1
ATOM 1046 N N . ASN A 1 143 ? -15.840 -1.669 0.285 1.00 97.69 143 ASN A N 1
ATOM 1047 C CA . ASN A 1 143 ? -14.411 -1.640 0.004 1.00 97.69 143 ASN A CA 1
ATOM 1048 C C . ASN A 1 143 ? -14.135 -0.703 -1.170 1.00 97.69 143 ASN A C 1
ATOM 1050 O O . ASN A 1 143 ? -14.733 -0.856 -2.231 1.00 97.69 143 ASN A O 1
ATOM 1054 N N . VAL A 1 144 ? -13.259 0.281 -0.975 1.00 98.44 144 VAL A N 1
ATOM 1055 C CA . VAL A 1 144 ? -12.900 1.274 -1.997 1.00 98.44 144 VAL A CA 1
ATOM 1056 C C . VAL A 1 144 ? -11.405 1.201 -2.243 1.00 98.44 144 VAL A C 1
ATOM 1058 O O . VAL A 1 144 ? -10.629 1.334 -1.298 1.00 98.44 144 VAL A O 1
ATOM 1061 N N . PHE A 1 145 ? -11.022 1.007 -3.500 1.00 98.25 145 PHE A N 1
ATOM 1062 C CA . PHE A 1 145 ? -9.631 0.879 -3.904 1.00 98.25 145 PHE A CA 1
ATOM 1063 C C . PHE A 1 145 ? -9.251 1.934 -4.927 1.00 98.25 145 PHE A C 1
ATOM 1065 O O . PHE A 1 145 ? -9.951 2.106 -5.926 1.00 98.25 145 PHE A O 1
ATOM 1072 N N . ASP A 1 146 ? -8.100 2.539 -4.685 1.00 98.06 146 ASP A N 1
ATOM 1073 C CA . ASP A 1 146 ? -7.234 3.164 -5.670 1.00 98.06 146 ASP A CA 1
ATOM 1074 C C . ASP A 1 146 ? -5.849 2.531 -5.476 1.00 98.06 146 ASP A C 1
ATOM 1076 O O . ASP A 1 146 ? -5.215 2.726 -4.439 1.00 98.06 146 ASP A O 1
ATOM 1080 N N . VAL A 1 147 ? -5.460 1.622 -6.373 1.00 97.81 147 VAL A N 1
ATOM 1081 C CA . VAL A 1 147 ? -4.224 0.837 -6.223 1.00 97.81 147 VAL A CA 1
ATOM 1082 C C . VAL A 1 147 ? -3.436 0.830 -7.522 1.00 97.81 147 VAL A C 1
ATOM 1084 O O . VAL A 1 147 ? -3.813 0.125 -8.463 1.00 97.81 147 VAL A O 1
ATOM 1087 N N . ASP A 1 148 ? -2.306 1.530 -7.535 1.00 96.19 148 ASP A N 1
ATOM 1088 C CA . ASP A 1 148 ? -1.442 1.692 -8.695 1.00 96.19 148 ASP A CA 1
ATOM 1089 C C . ASP A 1 148 ? -0.072 1.024 -8.483 1.00 96.19 148 ASP A C 1
ATOM 1091 O O . ASP A 1 148 ? 0.759 1.436 -7.669 1.00 96.19 148 ASP A O 1
ATOM 1095 N N . TRP A 1 149 ? 0.183 -0.031 -9.264 1.00 95.69 149 TRP A N 1
ATOM 1096 C CA . TRP A 1 149 ? 1.451 -0.755 -9.269 1.00 95.69 149 TRP A CA 1
ATOM 1097 C C . TRP A 1 149 ? 2.228 -0.519 -10.570 1.00 95.69 149 TRP A C 1
ATOM 1099 O O . TRP A 1 149 ? 1.897 -1.071 -11.625 1.00 95.69 149 TRP A O 1
ATOM 1109 N N . GLU A 1 150 ? 3.312 0.249 -10.502 1.00 93.62 150 GLU A N 1
ATOM 1110 C CA . GLU A 1 150 ? 4.329 0.333 -11.550 1.00 93.62 150 GLU A CA 1
ATOM 1111 C C . GLU A 1 150 ? 5.507 -0.597 -11.250 1.00 93.62 150 GLU A C 1
ATOM 1113 O O . GLU A 1 150 ? 6.338 -0.315 -10.381 1.00 93.62 150 GLU A O 1
ATOM 1118 N N . SER A 1 151 ? 5.601 -1.689 -12.010 1.00 92.56 151 SER A N 1
ATOM 1119 C CA . SER A 1 151 ? 6.692 -2.650 -11.890 1.00 92.56 151 SER A CA 1
ATOM 1120 C C . SER A 1 151 ? 7.004 -3.352 -13.208 1.00 92.56 151 SER A C 1
ATOM 1122 O O . SER A 1 151 ? 6.108 -3.702 -13.984 1.00 92.56 151 SER A O 1
ATOM 1124 N N . ASP A 1 152 ? 8.286 -3.635 -13.416 1.00 90.12 152 ASP A N 1
ATOM 1125 C CA . ASP A 1 152 ? 8.795 -4.461 -14.509 1.00 90.12 152 ASP A CA 1
ATOM 1126 C C . ASP A 1 152 ? 8.381 -5.938 -14.364 1.00 90.12 152 ASP A C 1
ATOM 1128 O O . ASP A 1 152 ? 8.397 -6.670 -15.361 1.00 90.12 152 ASP A O 1
ATOM 1132 N N . ASP A 1 153 ? 8.030 -6.362 -13.142 1.00 91.38 153 ASP A N 1
ATOM 1133 C CA . ASP A 1 153 ? 7.575 -7.706 -12.777 1.00 91.38 153 ASP A CA 1
ATOM 1134 C C . ASP A 1 153 ? 6.707 -7.644 -11.505 1.00 91.38 153 ASP A C 1
ATOM 1136 O O . ASP A 1 153 ? 7.208 -7.739 -10.381 1.00 91.38 153 ASP A O 1
ATOM 1140 N N . VAL A 1 154 ? 5.393 -7.455 -11.683 1.00 95.06 154 VAL A N 1
ATOM 1141 C CA . VAL A 1 154 ? 4.417 -7.503 -10.580 1.00 95.06 154 VAL A CA 1
ATOM 1142 C C . VAL A 1 154 ? 3.646 -8.816 -10.557 1.00 95.06 154 VAL A C 1
ATOM 1144 O O . VAL A 1 154 ? 3.057 -9.226 -11.560 1.00 95.06 154 VAL A O 1
ATOM 1147 N N . ILE A 1 155 ? 3.554 -9.417 -9.374 1.00 97.38 155 ILE A N 1
ATOM 1148 C CA . ILE A 1 155 ? 2.535 -10.401 -9.019 1.00 97.38 155 ILE A CA 1
ATOM 1149 C C . ILE A 1 155 ? 1.590 -9.725 -8.028 1.00 97.38 155 ILE A C 1
ATOM 1151 O O . ILE A 1 155 ? 2.002 -9.346 -6.938 1.00 97.38 155 ILE A O 1
ATOM 1155 N N . TRP A 1 156 ? 0.329 -9.566 -8.422 1.00 98.06 156 TRP A N 1
ATOM 1156 C CA . TRP A 1 156 ? -0.728 -9.007 -7.589 1.00 98.06 156 TRP A CA 1
ATOM 1157 C C . TRP A 1 156 ? -1.801 -10.065 -7.344 1.00 98.06 156 TRP A C 1
ATOM 1159 O O . TRP A 1 156 ? -2.530 -10.440 -8.267 1.00 98.06 156 TRP A O 1
ATOM 1169 N N . ASN A 1 157 ? -1.879 -10.569 -6.114 1.00 98.62 157 ASN A N 1
ATOM 1170 C CA . ASN A 1 157 ? -2.917 -11.499 -5.684 1.00 98.62 157 ASN A CA 1
ATOM 1171 C C . ASN A 1 157 ? -3.949 -10.744 -4.848 1.00 98.62 157 ASN A C 1
ATOM 1173 O O . ASN A 1 157 ? -3.643 -10.204 -3.789 1.00 98.62 157 ASN A O 1
ATOM 1177 N N . LEU A 1 158 ? -5.180 -10.718 -5.337 1.00 97.69 158 LEU A N 1
ATOM 1178 C CA . LEU A 1 158 ? -6.291 -10.007 -4.735 1.00 97.69 158 LEU A CA 1
ATOM 1179 C C . LEU A 1 158 ? -7.381 -11.020 -4.389 1.00 97.69 158 LEU A C 1
ATOM 1181 O O . LEU A 1 158 ? -7.969 -11.600 -5.292 1.00 97.69 158 LEU A O 1
ATOM 1185 N N . ASP A 1 159 ? -7.640 -11.244 -3.106 1.00 98.50 159 ASP A N 1
ATOM 1186 C CA . ASP A 1 159 ? -8.712 -12.109 -2.605 1.00 98.50 159 ASP A CA 1
ATOM 1187 C C . ASP A 1 159 ? -9.664 -11.268 -1.756 1.00 98.50 159 ASP A C 1
ATOM 1189 O O . ASP A 1 159 ? -9.304 -10.762 -0.689 1.00 98.50 159 ASP A O 1
ATOM 1193 N N . ILE A 1 160 ? -10.877 -11.067 -2.265 1.00 97.81 160 ILE A N 1
ATOM 1194 C CA . ILE A 1 160 ? -11.895 -10.242 -1.626 1.00 97.81 160 ILE A CA 1
ATOM 1195 C C . ILE A 1 160 ? -13.142 -11.079 -1.373 1.00 97.81 160 ILE A C 1
ATOM 1197 O O . ILE A 1 160 ? -13.797 -11.556 -2.297 1.00 97.81 160 ILE A O 1
ATOM 1201 N N . THR A 1 161 ? -13.539 -11.162 -0.107 1.00 97.44 161 THR A N 1
ATOM 1202 C CA . THR A 1 161 ? -14.862 -11.625 0.310 1.00 97.44 161 THR A CA 1
ATOM 1203 C C . THR A 1 161 ? -15.639 -10.453 0.898 1.00 97.44 161 THR A C 1
ATOM 1205 O O . THR A 1 161 ? -15.339 -9.984 1.998 1.00 97.44 161 THR A O 1
ATOM 1208 N N . GLY A 1 162 ? -16.649 -9.958 0.193 1.00 94.38 162 GLY A N 1
ATOM 1209 C CA . GLY A 1 162 ? -17.315 -8.741 0.623 1.00 94.38 162 GLY A CA 1
ATOM 1210 C C . GLY A 1 162 ? -18.302 -8.150 -0.360 1.00 94.38 162 GLY A C 1
ATOM 1211 O O . GLY A 1 162 ? -18.231 -8.412 -1.558 1.00 94.38 162 GLY A O 1
ATOM 1212 N N . ASP A 1 163 ? -19.177 -7.292 0.152 1.00 92.69 163 ASP A N 1
ATOM 1213 C CA . ASP A 1 163 ? -20.159 -6.565 -0.650 1.00 92.69 163 ASP A CA 1
ATOM 1214 C C . ASP A 1 163 ? -19.649 -5.161 -1.019 1.00 92.69 163 ASP A C 1
ATOM 1216 O O . ASP A 1 163 ? -18.641 -4.681 -0.500 1.00 92.69 163 ASP A O 1
ATOM 1220 N N . SER A 1 164 ? -20.361 -4.484 -1.928 1.00 94.75 164 SER A N 1
ATOM 1221 C CA . SER A 1 164 ? -20.152 -3.070 -2.290 1.00 94.75 164 SER A CA 1
ATOM 1222 C C . SER A 1 164 ? -18.684 -2.717 -2.562 1.00 94.75 164 SER A C 1
ATOM 1224 O O . SER A 1 164 ? -18.129 -1.772 -1.993 1.00 94.75 164 SER A O 1
ATOM 1226 N N . ASN A 1 165 ? -18.047 -3.500 -3.428 1.00 96.31 165 ASN A N 1
ATOM 1227 C CA . ASN A 1 165 ? -16.661 -3.285 -3.827 1.00 96.31 165 ASN A CA 1
ATOM 1228 C C . ASN A 1 165 ? -16.599 -2.247 -4.949 1.00 96.31 165 ASN A C 1
ATOM 1230 O O . ASN A 1 165 ? -17.252 -2.420 -5.967 1.00 96.31 165 ASN A O 1
ATOM 1234 N N . ASN A 1 166 ? -15.811 -1.193 -4.784 1.00 97.94 166 ASN A N 1
ATOM 1235 C CA . ASN A 1 166 ? -15.461 -0.244 -5.835 1.00 97.94 166 ASN A CA 1
ATOM 1236 C C . ASN A 1 166 ? -13.950 -0.321 -6.042 1.00 97.94 166 ASN A C 1
ATOM 1238 O O . ASN A 1 166 ? -13.188 0.246 -5.256 1.00 97.94 166 ASN A O 1
ATOM 1242 N N . ILE A 1 167 ? -13.531 -1.096 -7.037 1.00 98.00 167 ILE A N 1
ATOM 1243 C CA . ILE A 1 167 ? -12.140 -1.491 -7.218 1.00 98.00 167 ILE A CA 1
ATOM 1244 C C . ILE A 1 167 ? -11.565 -0.777 -8.431 1.00 98.00 167 ILE A C 1
ATOM 1246 O O . ILE A 1 167 ? -11.949 -1.105 -9.547 1.00 98.00 167 ILE A O 1
ATOM 1250 N N . ASN A 1 168 ? -10.608 0.126 -8.225 1.00 98.38 168 ASN A N 1
ATOM 1251 C CA . ASN A 1 168 ? -9.703 0.584 -9.273 1.00 98.38 168 ASN A CA 1
ATOM 1252 C C . ASN A 1 168 ? -8.311 0.012 -9.004 1.00 98.38 168 ASN A C 1
ATOM 1254 O O . ASN A 1 168 ? -7.729 0.260 -7.949 1.00 98.38 168 ASN A O 1
ATOM 1258 N N . THR A 1 169 ? -7.782 -0.770 -9.945 1.00 98.00 169 THR A N 1
ATOM 1259 C CA . THR A 1 169 ? -6.409 -1.269 -9.857 1.00 98.00 169 THR A CA 1
ATOM 1260 C C . THR A 1 169 ? -5.665 -1.114 -11.175 1.00 98.00 169 THR A C 1
ATOM 1262 O O . THR A 1 169 ? -6.198 -1.412 -12.249 1.00 98.00 169 THR A O 1
ATOM 1265 N N . LEU A 1 170 ? -4.415 -0.673 -11.093 1.00 96.62 170 LEU A N 1
ATOM 1266 C CA . LEU A 1 170 ? -3.507 -0.517 -12.214 1.00 96.62 170 LEU A CA 1
ATOM 1267 C C . LEU A 1 170 ? -2.273 -1.398 -12.038 1.00 96.62 170 LEU A C 1
ATOM 1269 O O . LEU A 1 170 ? -1.674 -1.475 -10.970 1.00 96.62 170 LEU A O 1
ATOM 1273 N N . GLN A 1 171 ? -1.875 -2.043 -13.131 1.00 95.50 171 GLN A N 1
ATOM 1274 C CA . GLN A 1 171 ? -0.557 -2.641 -13.286 1.00 95.50 171 GLN A CA 1
ATOM 1275 C C . GLN A 1 171 ? 0.082 -2.049 -14.536 1.00 95.50 171 GLN A C 1
ATOM 1277 O O . GLN A 1 171 ? -0.471 -2.111 -15.643 1.00 95.50 171 GLN A O 1
ATOM 1282 N N . LYS A 1 172 ? 1.261 -1.455 -14.381 1.00 92.25 172 LYS A N 1
ATOM 1283 C CA . LYS A 1 172 ? 1.963 -0.778 -15.468 1.00 92.25 172 LYS A CA 1
ATOM 1284 C C . LYS A 1 172 ? 3.420 -1.211 -15.566 1.00 92.25 172 LYS A C 1
ATOM 1286 O O . LYS A 1 172 ? 4.047 -1.528 -14.573 1.00 92.25 172 LYS A O 1
ATOM 1291 N N . ASP A 1 173 ? 3.900 -1.219 -16.806 1.00 89.31 173 ASP A N 1
ATOM 1292 C CA . ASP A 1 173 ? 5.196 -1.711 -17.282 1.00 89.31 173 ASP A CA 1
ATOM 1293 C C . ASP A 1 173 ? 5.207 -3.146 -17.845 1.00 89.31 173 ASP A C 1
ATOM 1295 O O . ASP A 1 173 ? 4.667 -3.372 -18.942 1.00 89.31 173 ASP A O 1
ATOM 1299 N N . GLY A 1 174 ? 5.828 -4.102 -17.155 1.00 87.25 174 GLY A N 1
ATOM 1300 C CA . GLY A 1 174 ? 6.247 -5.383 -17.728 1.00 87.25 174 GLY A CA 1
ATOM 1301 C C . GLY A 1 174 ? 5.840 -6.604 -16.905 1.00 87.25 174 GLY A C 1
ATOM 1302 O O . GLY A 1 174 ? 5.503 -6.493 -15.736 1.00 87.25 174 GLY A O 1
ATOM 1303 N N . ALA A 1 175 ? 5.833 -7.772 -17.560 1.00 90.25 175 ALA A N 1
ATOM 1304 C CA . ALA A 1 175 ? 5.696 -9.108 -16.953 1.00 90.25 175 ALA A CA 1
ATOM 1305 C C . ALA A 1 175 ? 4.608 -9.273 -15.863 1.00 90.25 175 ALA A C 1
ATOM 1307 O O . ALA A 1 175 ? 4.753 -10.060 -14.937 1.00 90.25 175 ALA A O 1
ATOM 1308 N N . GLN A 1 176 ? 3.482 -8.583 -16.005 1.00 93.88 176 GLN A N 1
ATOM 1309 C CA . GLN A 1 176 ? 2.489 -8.434 -14.943 1.00 93.88 176 GLN A CA 1
ATOM 1310 C C . GLN A 1 176 ? 1.638 -9.694 -14.777 1.00 93.88 176 GLN A C 1
ATOM 1312 O O . GLN A 1 176 ? 1.188 -10.285 -15.762 1.00 93.88 176 GLN A O 1
ATOM 1317 N N . THR A 1 177 ? 1.316 -10.048 -13.540 1.00 96.62 177 THR A N 1
ATOM 1318 C CA . THR A 1 177 ? 0.342 -11.084 -13.201 1.00 96.62 177 THR A CA 1
ATOM 1319 C C . THR A 1 177 ? -0.652 -10.539 -12.187 1.00 96.62 177 THR A C 1
ATOM 1321 O O . THR A 1 177 ? -0.261 -10.122 -11.106 1.00 96.62 177 THR A O 1
ATOM 1324 N N . LEU A 1 178 ? -1.940 -10.584 -12.523 1.00 98.25 178 LEU A N 1
ATOM 1325 C CA . LEU A 1 178 ? -3.039 -10.351 -11.590 1.00 98.25 178 LEU A CA 1
ATOM 1326 C C . LEU A 1 178 ? -3.804 -11.658 -11.380 1.00 98.25 178 LEU A C 1
ATOM 1328 O O . LEU A 1 178 ? -4.348 -12.208 -12.339 1.00 98.25 178 LEU A O 1
ATOM 1332 N N . ASN A 1 179 ? -3.873 -12.137 -10.143 1.00 98.50 179 ASN A N 1
ATOM 1333 C CA . ASN A 1 179 ? -4.782 -13.204 -9.737 1.00 98.50 179 ASN A CA 1
ATOM 1334 C C . ASN A 1 179 ? -5.841 -12.591 -8.831 1.00 98.50 179 ASN A C 1
ATOM 1336 O O . ASN A 1 179 ? -5.524 -12.159 -7.730 1.00 98.50 179 ASN A O 1
ATOM 1340 N N . PHE A 1 180 ? -7.077 -12.515 -9.307 1.00 98.19 180 PHE A N 1
ATOM 1341 C CA . PHE A 1 180 ? -8.145 -11.835 -8.597 1.00 98.19 180 PHE A CA 1
ATOM 1342 C C . PHE A 1 180 ? -9.310 -12.786 -8.331 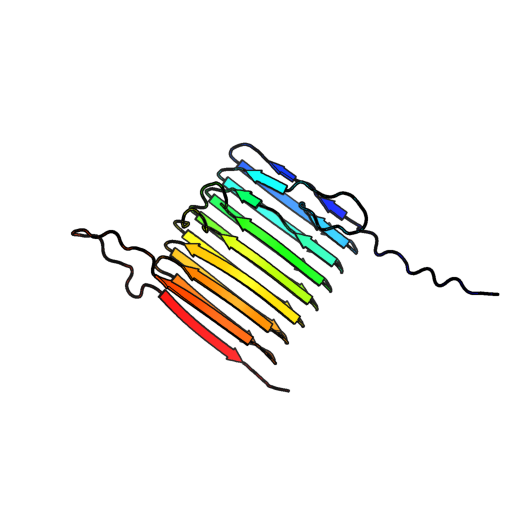1.00 98.19 180 PHE A C 1
ATOM 1344 O O . PHE A 1 180 ? -9.980 -13.232 -9.263 1.00 98.19 180 PHE A O 1
ATOM 1351 N N . GLU A 1 181 ? -9.529 -13.073 -7.052 1.00 98.31 181 GLU A N 1
ATOM 1352 C CA . GLU A 1 181 ? -10.689 -13.759 -6.507 1.00 98.31 181 GLU A CA 1
ATOM 1353 C C . GLU A 1 181 ? -11.629 -12.745 -5.837 1.00 98.31 181 GLU A C 1
ATOM 1355 O O . GLU A 1 181 ? -11.217 -11.926 -5.014 1.00 98.31 181 GLU A O 1
ATOM 1360 N N . LEU A 1 182 ? -12.906 -12.783 -6.211 1.00 96.88 182 LEU A N 1
ATOM 1361 C CA . LEU A 1 182 ? -13.949 -11.938 -5.642 1.00 96.88 182 LEU A CA 1
ATOM 1362 C C . LEU A 1 182 ? -15.187 -12.768 -5.329 1.00 96.88 182 LEU A C 1
ATOM 1364 O O . LEU A 1 182 ? -15.794 -13.338 -6.233 1.00 96.88 182 LEU A O 1
ATOM 1368 N N . THR A 1 183 ? -15.616 -12.758 -4.072 1.00 96.62 183 THR A N 1
ATOM 1369 C CA . THR A 1 183 ? -16.888 -13.331 -3.627 1.00 96.62 183 THR A CA 1
ATOM 1370 C C . THR A 1 183 ? -17.743 -12.263 -2.947 1.00 96.62 183 THR A C 1
ATOM 1372 O O . THR A 1 183 ? -17.354 -11.742 -1.904 1.00 96.62 183 THR A O 1
ATOM 1375 N N . GLY A 1 184 ? -18.919 -11.961 -3.501 1.00 94.00 184 GLY A N 1
ATOM 1376 C CA . GLY A 1 184 ? -19.901 -11.053 -2.896 1.00 94.00 184 GLY A CA 1
ATOM 1377 C C . GLY A 1 184 ? -20.701 -10.228 -3.904 1.00 94.00 184 GLY A C 1
ATOM 1378 O O . GLY A 1 184 ? -20.677 -10.489 -5.113 1.00 94.00 184 GLY A O 1
ATOM 1379 N N . ASP A 1 185 ? -21.429 -9.225 -3.407 1.00 90.75 185 ASP A N 1
ATOM 1380 C CA . ASP A 1 185 ? -22.463 -8.537 -4.184 1.00 90.75 185 ASP A CA 1
ATOM 1381 C C . ASP A 1 185 ? -22.165 -7.058 -4.465 1.00 90.75 185 ASP A C 1
ATOM 1383 O O . ASP A 1 185 ? -21.550 -6.343 -3.677 1.00 90.75 185 ASP A O 1
ATOM 1387 N N . GLY A 1 186 ? -22.646 -6.565 -5.615 1.00 91.62 186 GLY A N 1
ATOM 1388 C CA . GLY A 1 186 ? -22.622 -5.134 -5.943 1.00 91.62 186 GLY A CA 1
ATOM 1389 C C . GLY A 1 186 ? -21.238 -4.554 -6.251 1.00 91.62 186 GLY A C 1
ATOM 1390 O O . GLY A 1 186 ? -20.997 -3.391 -5.937 1.00 91.62 186 GLY A O 1
ATOM 1391 N N . ALA A 1 187 ? -20.342 -5.348 -6.842 1.00 94.75 187 ALA A N 1
ATOM 1392 C CA . ALA A 1 187 ? -19.009 -4.892 -7.219 1.00 94.75 187 ALA A CA 1
ATOM 1393 C C . ALA A 1 187 ? -18.995 -4.046 -8.510 1.00 94.75 187 ALA A C 1
ATOM 1395 O O . ALA A 1 187 ? -19.627 -4.403 -9.507 1.00 94.75 187 ALA A O 1
ATOM 1396 N N . ASP A 1 188 ? -18.222 -2.966 -8.484 1.00 96.12 188 ASP A N 1
ATOM 1397 C CA . ASP A 1 188 ? -17.757 -2.163 -9.613 1.00 96.12 188 ASP A CA 1
ATOM 1398 C C . ASP A 1 188 ? -16.233 -2.328 -9.696 1.00 96.12 188 ASP A C 1
ATOM 1400 O O . ASP A 1 188 ? -15.541 -2.169 -8.689 1.00 96.12 188 ASP A O 1
ATOM 1404 N N . VAL A 1 189 ? -15.718 -2.757 -10.849 1.00 97.19 189 VAL A N 1
ATOM 1405 C CA . VAL A 1 189 ? -14.323 -3.201 -10.991 1.00 97.19 189 VAL A CA 1
ATOM 1406 C C . VAL A 1 189 ? -13.717 -2.651 -12.276 1.00 97.19 189 VAL A C 1
ATOM 1408 O O . VAL A 1 189 ? -14.075 -3.074 -13.378 1.00 97.19 189 VAL A O 1
ATOM 1411 N N . ASP A 1 190 ? -12.713 -1.803 -12.102 1.00 98.12 190 ASP A N 1
ATOM 1412 C CA . ASP A 1 190 ? -11.834 -1.263 -13.124 1.00 98.12 190 ASP A CA 1
ATOM 1413 C C . ASP A 1 190 ? -10.432 -1.883 -12.991 1.00 98.12 190 ASP A C 1
ATOM 1415 O O . ASP A 1 190 ? -9.750 -1.743 -11.975 1.00 98.12 190 ASP A O 1
ATOM 1419 N N . ILE A 1 191 ? -9.986 -2.574 -14.047 1.00 97.75 191 ILE A N 1
ATOM 1420 C CA . ILE A 1 191 ? -8.633 -3.143 -14.144 1.00 97.75 191 ILE A CA 1
ATOM 1421 C C . ILE A 1 191 ? -7.895 -2.467 -15.297 1.00 97.75 191 ILE A C 1
ATOM 1423 O O . ILE A 1 191 ? -8.299 -2.572 -16.460 1.00 97.75 191 ILE A O 1
ATOM 1427 N N . ASN A 1 192 ? -6.775 -1.822 -14.983 1.00 95.81 192 ASN A N 1
ATOM 1428 C CA . ASN A 1 192 ? -5.950 -1.075 -15.921 1.00 95.81 192 ASN A CA 1
ATOM 1429 C C . ASN A 1 192 ? -4.589 -1.758 -16.117 1.00 95.81 192 ASN A C 1
ATOM 1431 O O . ASN A 1 192 ? -3.670 -1.562 -15.332 1.00 95.81 192 ASN A O 1
ATOM 1435 N N . GLN A 1 193 ? -4.424 -2.515 -17.206 1.00 92.81 193 GLN A N 1
ATOM 1436 C CA . GLN A 1 193 ? -3.124 -3.088 -17.582 1.00 92.81 193 GLN A CA 1
ATOM 1437 C C . GLN A 1 193 ? -2.469 -2.310 -18.719 1.00 92.81 193 GLN A C 1
ATOM 1439 O O . GLN A 1 193 ? -2.973 -2.272 -19.847 1.00 92.81 193 GLN A O 1
ATOM 1444 N N . LEU A 1 194 ? -1.333 -1.683 -18.422 1.00 91.69 194 LEU A N 1
ATOM 1445 C CA . LEU A 1 194 ? -0.602 -0.835 -19.355 1.00 91.69 194 LEU A CA 1
ATOM 1446 C C . LEU A 1 194 ? 0.810 -1.378 -19.571 1.00 91.69 194 LEU A C 1
ATOM 1448 O O . LEU A 1 194 ? 1.602 -1.484 -18.642 1.00 91.69 194 LEU A O 1
ATOM 1452 N N . SER A 1 195 ? 1.168 -1.653 -20.823 1.00 87.81 195 SER A N 1
ATOM 1453 C CA . SER A 1 195 ? 2.552 -1.986 -21.164 1.00 87.81 195 SER A CA 1
ATOM 1454 C C . SER A 1 195 ? 3.456 -0.757 -21.068 1.00 87.81 195 SER A C 1
ATOM 1456 O O . SER A 1 195 ? 3.092 0.310 -21.575 1.00 87.81 195 SER A O 1
ATOM 1458 N N . GLY A 1 196 ? 4.655 -0.924 -20.523 1.00 80.06 196 GLY A N 1
ATOM 1459 C CA . GLY A 1 196 ? 5.702 0.093 -20.549 1.00 80.06 196 GLY A CA 1
ATOM 1460 C C . GLY A 1 196 ? 6.487 0.110 -21.857 1.00 80.06 196 GLY A C 1
ATOM 1461 O O . GLY A 1 196 ? 6.082 -0.443 -22.887 1.00 80.06 196 GLY A O 1
ATOM 1462 N N . SER A 1 197 ? 7.624 0.804 -21.841 1.00 72.75 197 SER A N 1
ATOM 1463 C CA . SER A 1 197 ? 8.492 0.915 -23.011 1.00 72.75 197 SER A CA 1
ATOM 1464 C C . SER A 1 197 ? 9.554 -0.175 -23.005 1.00 72.75 197 SER A C 1
ATOM 1466 O O . SER A 1 197 ? 10.498 -0.129 -22.225 1.00 72.75 197 SER A O 1
ATOM 1468 N N . CYS A 1 198 ? 9.470 -1.113 -23.942 1.00 67.19 198 CYS A N 1
ATOM 1469 C CA . CYS A 1 198 ? 10.516 -2.118 -24.085 1.00 67.19 198 CYS A CA 1
ATOM 1470 C C . CYS A 1 198 ? 11.802 -1.513 -24.669 1.00 67.19 198 CYS A C 1
ATOM 1472 O O . CYS A 1 198 ? 11.763 -0.758 -25.648 1.00 67.19 198 CYS A O 1
ATOM 1474 N N . VAL A 1 199 ? 12.960 -1.915 -24.139 1.00 67.31 199 VAL A N 1
ATOM 1475 C CA . VAL A 1 199 ? 14.264 -1.572 -24.724 1.00 67.31 199 VAL A CA 1
ATOM 1476 C C . VAL A 1 199 ? 14.361 -2.158 -26.136 1.00 67.31 199 VAL A C 1
ATOM 1478 O O . VAL A 1 199 ? 14.396 -3.372 -26.324 1.00 67.31 199 VAL A O 1
ATOM 1481 N N . SER A 1 200 ? 14.439 -1.297 -27.152 1.00 60.66 200 SER A N 1
ATOM 1482 C CA . SER A 1 200 ? 14.625 -1.725 -28.539 1.00 60.66 200 SER A CA 1
ATOM 1483 C C . SER A 1 200 ? 16.094 -2.088 -28.805 1.00 60.66 200 SER A C 1
ATOM 1485 O O . SER A 1 200 ? 16.954 -1.205 -28.812 1.00 60.66 200 SER A O 1
ATOM 1487 N N . GLY A 1 201 ? 16.399 -3.363 -29.064 1.00 65.44 201 GLY A N 1
ATOM 1488 C CA . GLY A 1 201 ? 17.755 -3.825 -29.386 1.00 65.44 201 GLY A CA 1
ATOM 1489 C C . GLY A 1 201 ? 17.835 -5.331 -29.647 1.00 65.44 201 GLY A C 1
ATOM 1490 O O . GLY A 1 201 ? 16.958 -6.092 -29.248 1.00 65.44 201 GLY A O 1
ATOM 1491 N N . ALA A 1 202 ? 18.877 -5.786 -30.349 1.00 56.72 202 ALA A N 1
ATOM 1492 C CA . ALA A 1 202 ? 19.073 -7.212 -30.612 1.00 56.72 202 ALA A CA 1
ATOM 1493 C C . ALA A 1 202 ? 19.333 -7.970 -29.295 1.00 56.72 202 ALA A C 1
ATOM 1495 O O . ALA A 1 202 ? 20.374 -7.771 -28.677 1.00 56.72 202 ALA A O 1
ATOM 1496 N N . GLY A 1 203 ? 18.402 -8.845 -28.902 1.00 66.94 203 GLY A N 1
ATOM 1497 C CA . GLY A 1 203 ? 18.484 -9.639 -27.668 1.00 66.94 203 GLY A CA 1
ATOM 1498 C C . GLY A 1 203 ? 17.571 -9.171 -26.531 1.00 66.94 203 GLY A C 1
ATOM 1499 O O . GLY A 1 203 ? 17.428 -9.908 -25.562 1.00 66.94 203 GLY A O 1
ATOM 1500 N N . ASN A 1 204 ? 16.909 -8.018 -26.670 1.00 66.12 204 ASN A N 1
ATOM 1501 C CA . ASN A 1 204 ? 15.952 -7.500 -25.693 1.00 66.12 204 ASN A CA 1
ATOM 1502 C C . ASN A 1 204 ? 14.541 -7.616 -26.286 1.00 66.12 204 ASN A C 1
ATOM 1504 O O . ASN A 1 204 ? 14.187 -6.888 -27.213 1.00 66.12 204 ASN A O 1
ATOM 1508 N N . SER A 1 205 ? 13.752 -8.569 -25.793 1.00 68.94 205 SER A N 1
ATOM 1509 C CA . SER A 1 205 ? 12.335 -8.723 -26.136 1.00 68.94 205 SER A CA 1
ATOM 1510 C C . SER A 1 205 ? 11.478 -8.404 -24.921 1.00 68.94 205 SER A C 1
ATOM 1512 O O . SER A 1 205 ? 11.846 -8.792 -23.816 1.00 68.94 205 SER A O 1
ATOM 1514 N N . CYS A 1 206 ? 10.331 -7.755 -25.133 1.00 75.06 206 CYS A N 1
ATOM 1515 C CA . CYS A 1 206 ? 9.318 -7.618 -24.088 1.00 75.06 206 CYS A CA 1
ATOM 1516 C C . CYS A 1 206 ? 8.923 -9.000 -23.545 1.00 75.06 206 CYS A C 1
ATOM 1518 O O . CYS A 1 206 ? 8.965 -9.996 -24.285 1.00 75.06 206 CYS A O 1
ATOM 1520 N N . ALA A 1 207 ? 8.464 -9.040 -22.296 1.00 81.62 207 ALA A N 1
ATOM 1521 C CA . ALA A 1 207 ? 7.784 -10.211 -21.764 1.00 81.62 207 ALA A CA 1
ATOM 1522 C C . ALA A 1 207 ? 6.629 -10.626 -22.697 1.00 81.62 207 ALA A C 1
ATOM 1524 O O . ALA A 1 207 ? 5.966 -9.793 -23.323 1.00 81.62 207 ALA A O 1
ATOM 1525 N N . THR A 1 208 ? 6.436 -11.935 -22.871 1.00 84.19 208 THR A N 1
ATOM 1526 C CA . THR A 1 208 ? 5.356 -12.489 -23.699 1.00 84.19 208 THR A CA 1
ATOM 1527 C C . THR A 1 208 ? 4.713 -13.681 -22.973 1.00 84.19 208 THR A C 1
ATOM 1529 O O . THR A 1 208 ? 5.344 -14.737 -22.905 1.00 84.19 208 THR A O 1
ATOM 1532 N N . PRO A 1 209 ? 3.466 -13.550 -22.478 1.00 87.25 209 PRO A N 1
ATOM 1533 C CA . PRO A 1 209 ? 2.666 -12.320 -22.477 1.00 87.25 209 PRO A CA 1
ATOM 1534 C C . PRO A 1 209 ? 3.315 -11.218 -21.621 1.00 87.25 209 PRO A C 1
ATOM 1536 O O . PRO A 1 209 ? 4.079 -11.516 -20.710 1.00 87.25 209 PRO A O 1
ATOM 1539 N N . ASN A 1 210 ? 3.040 -9.949 -21.938 1.00 87.56 210 ASN A N 1
ATOM 1540 C CA . ASN A 1 210 ? 3.497 -8.827 -21.107 1.00 87.56 210 ASN A CA 1
ATOM 1541 C C . ASN A 1 210 ? 2.687 -8.704 -19.816 1.00 87.56 210 ASN A C 1
ATOM 1543 O O . ASN A 1 210 ? 3.171 -8.154 -18.840 1.00 87.56 210 ASN A O 1
ATOM 1547 N N . ALA A 1 211 ? 1.444 -9.173 -19.853 1.00 91.44 211 ALA A N 1
ATOM 1548 C CA . ALA A 1 211 ? 0.533 -9.139 -18.733 1.00 91.44 211 ALA A CA 1
ATOM 1549 C C . ALA A 1 211 ? -0.412 -10.345 -18.802 1.00 91.44 211 ALA A C 1
ATOM 1551 O O . ALA A 1 211 ? -0.813 -10.773 -19.894 1.00 91.44 211 ALA A O 1
ATOM 1552 N N . HIS A 1 212 ? -0.747 -10.901 -17.647 1.00 94.25 212 HIS A N 1
ATOM 1553 C CA . HIS A 1 212 ? -1.654 -12.023 -17.477 1.00 94.25 212 HIS A CA 1
ATOM 1554 C C . HIS A 1 212 ? -2.647 -11.711 -16.356 1.00 94.25 212 HIS A C 1
ATOM 1556 O O . HIS A 1 212 ? -2.254 -11.207 -15.310 1.00 94.25 212 HIS A O 1
ATOM 1562 N N . ILE A 1 213 ? -3.929 -12.002 -16.580 1.00 96.69 213 ILE A N 1
ATOM 1563 C CA . ILE A 1 213 ? -4.979 -11.860 -15.568 1.00 96.69 213 ILE A CA 1
ATOM 1564 C C . ILE A 1 213 ? -5.706 -13.197 -15.440 1.00 96.69 213 ILE A C 1
ATOM 1566 O O . ILE A 1 213 ? -6.183 -13.739 -16.444 1.00 96.69 213 ILE A O 1
ATOM 1570 N N . THR A 1 214 ? -5.841 -13.676 -14.208 1.00 97.94 214 THR A N 1
ATOM 1571 C CA . THR A 1 214 ? -6.778 -14.728 -13.811 1.00 97.94 214 THR A CA 1
ATOM 1572 C C . THR A 1 214 ? -7.863 -14.098 -12.949 1.00 97.94 214 THR A C 1
ATOM 1574 O O . THR A 1 214 ? -7.551 -13.444 -11.960 1.00 97.94 214 THR A O 1
ATOM 1577 N N . LEU A 1 215 ? -9.127 -14.290 -13.331 1.00 96.81 215 LEU A N 1
ATOM 1578 C CA . LEU A 1 215 ? -10.294 -13.803 -12.594 1.00 96.81 215 LEU A CA 1
ATOM 1579 C C . LEU A 1 215 ? -11.139 -14.994 -12.137 1.00 96.81 215 LEU A C 1
ATOM 1581 O O . LEU A 1 215 ? -11.550 -15.797 -12.980 1.00 96.81 215 LEU A O 1
ATOM 1585 N N . ASP A 1 216 ? -11.433 -15.065 -10.845 1.00 97.56 216 ASP A N 1
ATOM 1586 C CA . ASP A 1 216 ? -12.447 -15.940 -10.260 1.00 97.56 216 ASP A CA 1
ATOM 1587 C C . ASP A 1 216 ? -13.468 -15.070 -9.520 1.00 97.56 216 ASP A C 1
ATOM 1589 O O . ASP A 1 216 ? -13.140 -14.394 -8.552 1.00 97.56 216 ASP A O 1
ATOM 1593 N N . ILE A 1 217 ? -14.694 -14.995 -10.035 1.00 95.44 217 ILE A N 1
ATOM 1594 C CA . ILE A 1 217 ? -15.716 -14.082 -9.515 1.00 95.44 217 ILE A CA 1
ATOM 1595 C C . ILE A 1 217 ? -16.979 -14.874 -9.205 1.00 95.44 217 ILE A C 1
ATOM 1597 O O . ILE A 1 217 ? -17.646 -15.390 -10.107 1.00 95.44 217 ILE A O 1
ATOM 1601 N N . THR A 1 218 ? -17.337 -14.892 -7.927 1.00 94.62 218 THR A N 1
ATOM 1602 C CA . THR A 1 218 ? -18.598 -15.402 -7.398 1.00 94.62 218 THR A CA 1
ATOM 1603 C C . THR A 1 218 ? -19.468 -14.218 -6.983 1.00 94.62 218 THR A C 1
ATOM 1605 O O . THR A 1 218 ? -19.254 -13.603 -5.943 1.00 94.62 218 THR A O 1
ATOM 1608 N N . SER A 1 219 ? -20.442 -13.875 -7.828 1.00 86.56 219 SER A N 1
ATOM 1609 C CA . SER A 1 219 ? -21.432 -12.834 -7.535 1.00 86.56 219 SER A CA 1
ATOM 1610 C C . SER A 1 219 ? -22.803 -13.468 -7.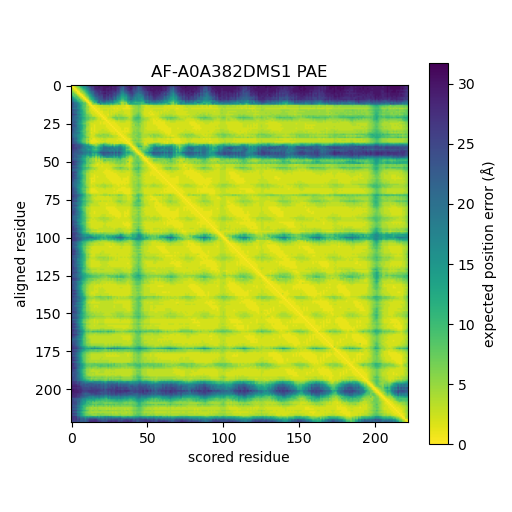337 1.00 86.56 219 SER A C 1
ATOM 1612 O O . SER A 1 219 ? -23.341 -14.091 -8.260 1.00 86.56 219 SER A O 1
ATOM 1614 N N . ASP A 1 220 ? -23.361 -13.300 -6.141 1.00 77.94 220 ASP A N 1
ATOM 1615 C CA . ASP A 1 220 ? -24.565 -14.005 -5.698 1.00 77.94 220 ASP A CA 1
ATOM 1616 C C . ASP A 1 220 ? -25.837 -13.153 -5.887 1.00 77.94 220 ASP A C 1
ATOM 1618 O O . ASP A 1 220 ? -26.947 -13.691 -5.940 1.00 77.94 220 ASP A O 1
ATOM 1622 N N . ASN A 1 221 ? -25.657 -11.842 -6.093 1.00 63.50 221 ASN A N 1
ATOM 1623 C CA . ASN A 1 221 ? -26.643 -10.794 -6.350 1.00 63.50 221 ASN A CA 1
ATOM 1624 C C . ASN A 1 221 ? -27.916 -10.954 -5.500 1.00 63.50 221 ASN A C 1
ATOM 1626 O O . ASN A 1 221 ? -29.031 -11.013 -6.043 1.00 63.50 221 ASN A O 1
ATOM 1630 N N . SER A 1 222 ? -27.721 -11.099 -4.187 1.00 60.34 222 SER A N 1
ATOM 1631 C CA . SER A 1 222 ? -28.749 -11.438 -3.200 1.00 60.34 222 SER A CA 1
ATOM 1632 C C . SER A 1 222 ? -29.562 -10.252 -2.674 1.00 60.34 222 SER A C 1
ATOM 1634 O O . SER A 1 222 ? -29.077 -9.100 -2.665 1.00 60.34 222 SER A O 1
#

Solvent-accessible surface area (backbone atoms only — not comparable to full-atom values): 10800 Å² total; per-residue (Å²): 135,85,80,79,82,75,75,77,73,86,57,72,63,38,80,45,63,43,76,45,76,56,56,67,52,78,47,80,45,82,36,78,35,57,18,22,37,36,17,42,79,78,56,92,86,59,91,62,49,39,29,52,36,39,36,35,42,37,40,38,38,40,39,30,43,19,48,34,28,42,42,44,31,49,37,27,30,32,32,35,40,40,41,39,38,39,40,22,50,31,38,37,41,35,38,36,34,5,72,90,46,52,31,40,34,36,41,38,41,40,41,39,38,24,50,32,38,39,41,38,38,38,32,12,88,74,41,61,8,58,30,30,43,37,38,38,42,37,43,32,50,29,36,40,39,44,34,41,41,26,15,48,30,28,41,40,39,39,38,39,41,36,27,44,31,38,38,36,39,36,42,32,34,27,44,30,36,38,42,38,38,37,38,40,31,73,68,45,81,47,80,45,82,43,77,52,86,66,66,87,53,96,90,50,73,68,54,84,68,39,60,49,78,48,81,46,77,48,70,72,76,124

Foldseek 3Di:
DDDPPPPPPQDAPEEAEDDADEAEDEEEEAAAEAHYYYADDDPPPDDGHDDHAAHAEYEYEYAAAHQHYEAAHEHEYQEYEYHYEHEHQEYEYHYAYQPPHHPQYYEEEYEYEHAEYYEHEHYQPPHAHQEYEYAYAYEYAAYEDDEEHRHQDYDYEAAYEYEHAEDDYEYEAFNEEYEHHYAEEDHDYHYHYYHDDWDDDDPTDTDVVRYYYHYHYHYPHD

Nearest PDB structures (foldseek):
  3lyc-assembly8_P  TM=2.209E-01  e=2.407E+00  Parabacteroides distasonis ATCC 8503

Radius of gyration: 19.03 Å; Cα contacts (8 Å, |Δi|>4): 667; chains: 1; bounding box: 54×34×65 Å

Sequence (222 aa):
MSTSFVFAAATDDNEVMVTQVGDTLKLYVDQIGFGNKMGLNNFSSGSGANMTITGITLDFNIDMIGNQNLLFGPVVADTSDYLILMTGDSNSIDWNIGSSGSSDDSDINFNMQGDSNIFDLDQGAVASSERLNADLVLIGGSNVFDVDWESDDVIWNLDITGDSNNINTLQKDGAQTLNFELTGDGADVDINQLSGSCVSGAGNSCATPNAHITLDITSDNS

Organism: NCBI:txid408172

Mean predicted aligned error: 6.9 Å

pLDDT: mean 88.54, std 13.62, range [41.31, 98.69]

Secondary structure (DSSP, 8-state):
-------------EEE-EEE-SSEEEEEEEEESSEEEESSS--TTS----EEEE-SEEEEEEEEESSEEEE--EEE-SEEEEEEEEESSEEEEEEEESTTS---EEEEEEEEEEEEEEEEEEESSSS-BSEEEEEEEEEEEEEEEEEEEEESSEEEEEEEEESSEEEEEEEEESSEEEEEEEESSS-EEEEEEEE-----BTTB---SSSEEEEEEEE----